Protein AF-A0A9E1X4I8-F1 (afdb_monomer_lite)

pLDDT: mean 84.38, std 11.31, range [37.69, 95.44]

Sequence (196 aa):
MTKEAEKLLEVALLEAQEDAADESPYVTEQFRSPRHTFDKDAFTAAHPRLAARYTIERDTLNRRFSLSGLQSHVLDVLEDNPVLGRHLADVRESVNDGNSASVLHRQFLELLALRGPLDWEKELLEASLQAACQEYEKIAGVCTWTRTSVTTLALDTATLKAERPDLHTRFLQEGLGTRAVSVNRHLGYRLPESSH

Foldseek 3Di:
DLVVLLVLLLVLLVVLCVPDPDRDPFKDKDWFFWDWDFDLPVLCVVCVPVQVVQWDKDKDWQFDKDWQAPPPDPDPCCVVPVPLVVLSVVSVVCSVVSHHSVVSSVSSLVSCVVCVVVVVVVVVVSVVLVVVCPVPQDDPNTMGTDGDIDIDTDRPLVVCCVVPVPSRVVRIDTGDTDIDMDTDNPPPDDDPPPDD

Radius of gyration: 24.23 Å; chains: 1; bounding box: 58×31×70 Å

Secondary structure (DSSP, 8-state):
-HHHHHHHHHHHHHHHHHTSSS--TTEEEEEEP--EEE-HHHHHHH-HHHHHHHEEEEEEE---EEESSGGG----HHHH-HHHHHHHHHHHHHHHTT--HHHHHHHHHHHHHHHHHHHHHHHHHHHHHHHHHTT-SEETTTEEE---EEEEEEE-HHHHHHH-HHHHHHTEEEPPPEEEEEE-S-S-PPPPP---

Structure (mmCIF, N/CA/C/O backbone):
data_AF-A0A9E1X4I8-F1
#
_entry.id   AF-A0A9E1X4I8-F1
#
loop_
_atom_site.group_PDB
_atom_site.id
_atom_site.type_symbol
_atom_site.label_atom_id
_atom_site.label_alt_id
_atom_site.label_comp_id
_atom_site.label_asym_id
_atom_site.label_entity_id
_atom_site.label_seq_id
_atom_site.pdbx_PDB_ins_code
_atom_site.Cartn_x
_atom_site.Cartn_y
_atom_site.Cartn_z
_atom_site.occupancy
_atom_site.B_iso_or_equiv
_atom_site.auth_seq_id
_atom_site.auth_comp_id
_atom_site.auth_asym_id
_atom_site.auth_atom_id
_atom_site.pdbx_PDB_model_num
ATOM 1 N N . MET A 1 1 ? 0.696 -9.422 -11.006 1.00 63.16 1 MET A N 1
ATOM 2 C CA . MET A 1 1 ? 0.808 -8.692 -12.287 1.00 63.16 1 MET A CA 1
ATOM 3 C C . MET A 1 1 ? 1.483 -7.332 -12.101 1.00 63.16 1 MET A C 1
ATOM 5 O O . MET A 1 1 ? 2.700 -7.326 -12.042 1.00 63.16 1 MET A O 1
ATOM 9 N N . THR A 1 2 ? 0.791 -6.198 -11.911 1.00 80.50 2 THR A N 1
ATOM 10 C CA . THR A 1 2 ? 1.472 -4.875 -11.878 1.00 80.50 2 THR A CA 1
ATOM 11 C C . THR A 1 2 ? 2.395 -4.668 -10.672 1.00 80.50 2 THR A C 1
ATOM 13 O O . THR A 1 2 ? 3.544 -4.293 -10.854 1.00 80.50 2 THR A O 1
ATOM 16 N N . LYS A 1 3 ? 1.956 -5.008 -9.450 1.00 85.56 3 LYS A N 1
ATOM 17 C CA . LYS A 1 3 ? 2.811 -4.954 -8.238 1.00 85.56 3 LYS A CA 1
ATOM 18 C C . LYS A 1 3 ? 4.033 -5.874 -8.301 1.00 85.56 3 LYS A C 1
ATOM 20 O O . LYS A 1 3 ? 5.035 -5.638 -7.642 1.00 85.56 3 LYS A O 1
ATOM 25 N N . GLU A 1 4 ? 3.915 -6.960 -9.051 1.00 87.75 4 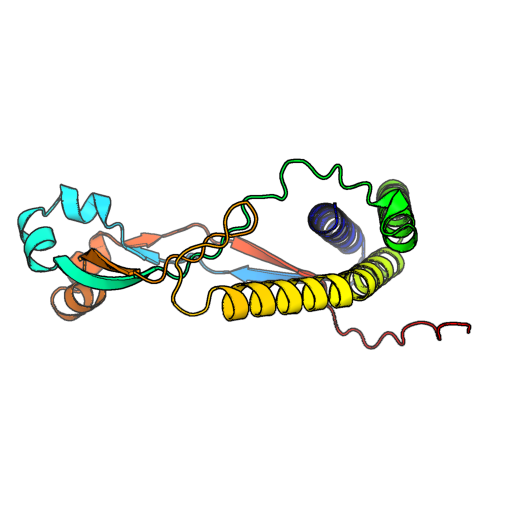GLU A N 1
ATOM 26 C CA . GLU A 1 4 ? 4.999 -7.918 -9.243 1.00 87.75 4 GLU A CA 1
ATOM 27 C C . GLU A 1 4 ? 6.031 -7.358 -10.221 1.00 87.75 4 GLU A C 1
ATOM 29 O O . GLU A 1 4 ? 7.214 -7.378 -9.913 1.00 87.75 4 GLU A O 1
ATOM 34 N N . ALA A 1 5 ? 5.583 -6.764 -11.332 1.00 88.50 5 ALA A N 1
ATOM 35 C CA . ALA A 1 5 ? 6.453 -6.048 -12.261 1.00 88.50 5 ALA A CA 1
ATOM 36 C C . ALA A 1 5 ? 7.144 -4.838 -11.612 1.00 88.50 5 ALA A C 1
ATOM 38 O O . ALA A 1 5 ? 8.331 -4.639 -11.836 1.00 88.50 5 ALA A O 1
ATOM 39 N N . GLU A 1 6 ? 6.455 -4.077 -10.752 1.00 91.06 6 GLU A N 1
ATOM 40 C CA . GLU A 1 6 ? 7.097 -3.012 -9.962 1.00 91.06 6 GLU A CA 1
ATOM 41 C C . GLU A 1 6 ? 8.220 -3.556 -9.084 1.00 91.06 6 GLU A C 1
ATOM 43 O O . GLU A 1 6 ? 9.302 -2.983 -9.055 1.00 91.06 6 GLU A O 1
ATOM 48 N N . LYS A 1 7 ? 7.979 -4.678 -8.396 1.00 91.25 7 LYS A N 1
ATOM 49 C CA . LYS A 1 7 ? 8.992 -5.303 -7.546 1.00 91.25 7 LYS A CA 1
ATOM 50 C C . LYS A 1 7 ? 10.176 -5.825 -8.364 1.00 91.25 7 LYS A C 1
ATOM 52 O O . LYS A 1 7 ? 11.308 -5.695 -7.919 1.00 91.25 7 LYS A O 1
ATOM 57 N N . LEU A 1 8 ? 9.922 -6.403 -9.541 1.00 92.38 8 LEU A N 1
ATOM 58 C CA . LEU A 1 8 ? 10.980 -6.839 -10.458 1.00 92.38 8 LEU A CA 1
ATOM 59 C C . LEU A 1 8 ? 11.836 -5.655 -10.919 1.00 92.38 8 LEU A C 1
ATOM 61 O O . LEU A 1 8 ? 13.057 -5.733 -10.851 1.00 92.38 8 LEU A O 1
ATOM 65 N N . LEU A 1 9 ? 11.204 -4.549 -11.317 1.00 91.69 9 LEU A N 1
ATOM 66 C CA . LEU A 1 9 ? 11.904 -3.328 -11.718 1.00 91.69 9 LEU A CA 1
ATOM 67 C C . LEU A 1 9 ? 12.678 -2.695 -10.559 1.00 91.69 9 LEU A C 1
ATOM 69 O O . LEU A 1 9 ? 13.794 -2.241 -10.769 1.00 91.69 9 LEU A O 1
ATOM 73 N N . GLU A 1 10 ? 12.125 -2.677 -9.343 1.00 91.62 10 GLU A N 1
ATOM 74 C CA . GLU A 1 10 ? 12.816 -2.165 -8.152 1.00 91.62 10 GLU A CA 1
ATOM 75 C C . GLU A 1 10 ? 14.097 -2.957 -7.861 1.00 91.62 10 GLU A C 1
ATOM 77 O O . GLU A 1 10 ? 15.143 -2.356 -7.638 1.00 91.62 10 GLU A O 1
ATOM 82 N N . VAL A 1 11 ? 14.029 -4.292 -7.912 1.00 91.50 11 VAL A N 1
ATOM 83 C CA . VAL A 1 11 ? 15.199 -5.160 -7.707 1.00 91.50 11 VAL A CA 1
ATOM 84 C C . VAL A 1 11 ? 16.231 -4.960 -8.816 1.00 91.50 11 VAL A C 1
ATOM 86 O O . VAL A 1 11 ? 17.390 -4.703 -8.515 1.00 91.50 11 VAL A O 1
ATOM 89 N N . ALA A 1 12 ? 15.812 -4.983 -10.083 1.00 90.88 12 ALA A N 1
ATOM 90 C CA . ALA A 1 12 ? 16.725 -4.801 -11.210 1.00 90.88 12 ALA A CA 1
ATOM 91 C C . ALA A 1 12 ? 17.381 -3.406 -11.221 1.00 90.88 12 ALA A C 1
ATOM 93 O O . ALA A 1 12 ? 18.542 -3.260 -11.589 1.00 90.88 12 ALA A O 1
ATOM 94 N N . LEU A 1 13 ? 16.658 -2.366 -10.788 1.00 90.00 13 LEU A N 1
ATOM 95 C CA . LEU A 1 13 ? 17.204 -1.014 -10.647 1.00 90.00 13 LEU A CA 1
ATOM 96 C C . LEU A 1 13 ? 18.222 -0.898 -9.509 1.00 90.00 13 LEU A C 1
ATOM 98 O O . LEU A 1 13 ? 19.168 -0.125 -9.641 1.00 90.00 13 LEU A O 1
ATOM 102 N N . LEU A 1 14 ? 18.029 -1.634 -8.410 1.00 88.50 14 LEU A N 1
ATOM 103 C CA . LEU A 1 14 ? 19.016 -1.722 -7.332 1.00 88.50 14 LEU A CA 1
ATOM 104 C C . LEU A 1 14 ? 20.286 -2.428 -7.807 1.00 88.50 14 LEU A C 1
ATOM 106 O O . LEU A 1 14 ? 21.374 -1.904 -7.605 1.00 88.50 14 LEU A O 1
ATOM 110 N N . GLU A 1 15 ? 20.149 -3.573 -8.476 1.00 87.62 15 GLU A N 1
ATOM 111 C CA . GLU A 1 15 ? 21.285 -4.329 -9.023 1.00 87.62 15 GLU A CA 1
ATOM 112 C C . GLU A 1 15 ? 22.075 -3.475 -10.027 1.00 87.62 15 GLU A C 1
ATOM 114 O O . GLU A 1 15 ? 23.281 -3.289 -9.884 1.00 87.62 15 GLU A O 1
ATOM 119 N N . ALA A 1 16 ? 21.379 -2.827 -10.967 1.00 84.69 16 ALA A N 1
ATOM 120 C CA . ALA A 1 16 ? 22.006 -1.933 -11.938 1.00 84.69 16 ALA A CA 1
ATOM 121 C C . ALA A 1 16 ? 22.649 -0.680 -11.305 1.00 84.69 16 ALA A C 1
ATOM 123 O O . ALA A 1 16 ? 23.477 -0.030 -11.946 1.00 84.69 16 ALA A O 1
ATOM 124 N N . GLN A 1 17 ? 22.259 -0.308 -10.081 1.00 79.12 17 GLN A N 1
ATOM 125 C CA . GLN A 1 17 ? 22.900 0.759 -9.313 1.00 79.12 17 GLN A CA 1
ATOM 126 C C . GLN A 1 17 ? 24.143 0.266 -8.565 1.00 79.12 17 GLN A C 1
ATOM 128 O O . GLN A 1 17 ? 25.115 1.012 -8.503 1.00 79.12 17 GLN A O 1
ATOM 133 N N . GLU A 1 18 ? 24.137 -0.949 -8.014 1.00 77.44 18 GLU A N 1
ATOM 134 C CA . GLU A 1 18 ? 25.315 -1.532 -7.353 1.00 77.44 18 GLU A CA 1
ATOM 135 C C . GLU A 1 18 ? 26.485 -1.719 -8.339 1.00 77.44 18 GLU A C 1
ATOM 137 O O . GLU A 1 18 ? 27.643 -1.533 -7.961 1.00 77.44 18 GLU A O 1
ATOM 142 N N . ASP A 1 19 ? 26.183 -1.988 -9.612 1.00 69.75 19 ASP A N 1
ATOM 143 C CA . ASP A 1 19 ? 27.174 -2.087 -10.692 1.00 69.75 19 ASP A CA 1
ATOM 144 C C . ASP A 1 19 ? 27.654 -0.720 -11.228 1.00 69.75 19 ASP A C 1
ATOM 146 O O . ASP A 1 19 ? 28.685 -0.633 -11.907 1.00 69.75 19 ASP A O 1
ATOM 150 N N . ALA A 1 20 ? 26.926 0.365 -10.947 1.00 64.75 20 ALA A N 1
ATOM 151 C CA . ALA A 1 20 ? 27.278 1.708 -11.393 1.00 64.75 20 ALA A CA 1
ATOM 152 C C . ALA A 1 20 ? 28.256 2.373 -10.409 1.00 64.75 20 ALA A C 1
ATOM 154 O O . ALA A 1 20 ? 28.026 2.425 -9.207 1.00 64.75 20 ALA A O 1
ATOM 155 N N . ALA A 1 21 ? 29.348 2.945 -10.926 1.00 55.31 21 ALA A N 1
ATOM 156 C CA . ALA A 1 21 ? 30.370 3.602 -10.105 1.00 55.31 21 ALA A CA 1
ATOM 157 C C . ALA A 1 21 ? 29.899 4.902 -9.409 1.00 55.31 21 ALA A C 1
ATOM 159 O O . ALA A 1 21 ? 30.602 5.395 -8.530 1.00 55.31 21 ALA A O 1
ATOM 160 N N . ASP A 1 22 ? 28.731 5.438 -9.786 1.00 57.66 22 ASP A N 1
ATOM 161 C CA . ASP A 1 22 ? 28.169 6.705 -9.304 1.00 57.66 22 ASP A CA 1
ATOM 162 C C . ASP A 1 22 ? 26.762 6.523 -8.706 1.00 57.66 22 ASP A C 1
ATOM 164 O O . ASP A 1 22 ? 26.015 5.617 -9.084 1.00 57.66 22 ASP A O 1
ATOM 168 N N . GLU A 1 23 ? 26.366 7.443 -7.816 1.00 61.62 23 GLU A N 1
ATOM 169 C CA . GLU A 1 23 ? 25.005 7.526 -7.270 1.00 61.62 23 GLU A CA 1
ATOM 170 C C . GLU A 1 23 ? 23.974 7.704 -8.399 1.00 61.62 23 GLU A C 1
ATOM 172 O O . GLU A 1 23 ? 23.829 8.770 -9.002 1.00 61.62 23 GLU A O 1
ATOM 177 N N . SER A 1 24 ? 23.238 6.633 -8.690 1.00 66.94 24 SER A N 1
ATOM 178 C CA . SER A 1 24 ? 22.157 6.635 -9.668 1.00 66.94 24 SER A CA 1
ATOM 179 C C . SER A 1 24 ? 20.976 7.481 -9.170 1.00 66.94 24 SER A C 1
ATOM 181 O O . SER A 1 24 ? 20.483 7.261 -8.062 1.00 66.94 24 SER A O 1
ATOM 183 N N . PRO A 1 25 ? 20.427 8.403 -9.983 1.00 80.62 25 PRO A N 1
ATOM 184 C CA . PRO A 1 25 ? 19.270 9.201 -9.587 1.00 80.62 25 PRO A CA 1
ATOM 185 C C . PRO A 1 25 ? 17.970 8.380 -9.552 1.00 80.62 25 PRO A C 1
ATOM 187 O O . PRO A 1 25 ? 16.925 8.917 -9.192 1.00 80.62 25 PRO A O 1
ATOM 190 N N . TYR A 1 26 ? 17.982 7.104 -9.952 1.00 84.44 26 TYR A N 1
ATOM 191 C CA . TYR A 1 26 ? 16.772 6.297 -10.142 1.00 84.44 26 TYR A CA 1
ATOM 192 C C . TYR A 1 26 ? 16.204 5.720 -8.855 1.00 84.44 26 TYR A C 1
ATOM 194 O O . TYR A 1 26 ? 14.981 5.609 -8.738 1.00 84.44 26 TYR A O 1
ATOM 202 N N . VAL A 1 27 ? 17.056 5.393 -7.887 1.00 85.69 27 VAL A N 1
ATOM 203 C CA . VAL A 1 27 ? 16.645 4.754 -6.639 1.00 85.69 27 VAL A CA 1
ATOM 204 C C . VAL A 1 27 ? 17.209 5.523 -5.457 1.00 85.69 27 VAL A C 1
ATOM 206 O O . VAL A 1 27 ? 18.310 6.061 -5.483 1.00 85.69 27 VAL A O 1
ATOM 209 N N . THR A 1 28 ? 16.415 5.620 -4.402 1.00 84.19 28 THR A N 1
ATOM 210 C CA . THR A 1 28 ? 16.830 6.199 -3.131 1.00 84.19 28 THR A CA 1
ATOM 211 C C . THR A 1 28 ? 16.699 5.148 -2.051 1.00 84.19 28 THR A C 1
ATOM 213 O O . THR A 1 28 ? 15.644 4.529 -1.888 1.00 84.19 28 THR A O 1
ATOM 216 N N . GLU A 1 29 ? 17.776 4.978 -1.297 1.00 83.31 29 GLU A N 1
ATOM 217 C CA . GLU A 1 29 ? 17.824 4.084 -0.157 1.00 83.31 29 GLU A CA 1
ATOM 218 C C . GLU A 1 29 ? 17.772 4.868 1.142 1.00 83.31 29 GLU A C 1
ATOM 220 O O . GLU A 1 29 ? 18.469 5.865 1.331 1.00 83.31 29 GLU A O 1
ATOM 225 N N . GLN A 1 30 ? 16.938 4.406 2.063 1.00 84.50 30 GLN A N 1
ATOM 226 C CA . GLN A 1 30 ? 16.816 4.990 3.386 1.00 84.50 30 GLN A CA 1
ATOM 227 C C . GLN A 1 30 ? 16.884 3.889 4.429 1.00 84.50 30 GLN A C 1
ATOM 229 O O . GLN A 1 30 ? 16.015 3.017 4.501 1.00 84.50 30 GLN A O 1
ATOM 234 N N . PHE A 1 31 ? 17.893 3.954 5.293 1.00 85.88 31 PHE A N 1
ATOM 235 C CA . PHE A 1 31 ? 17.907 3.131 6.490 1.00 85.88 31 PHE A CA 1
ATOM 236 C C . PHE A 1 31 ? 16.957 3.728 7.528 1.00 85.88 31 PHE A C 1
ATOM 238 O O . PHE A 1 31 ? 17.110 4.875 7.953 1.00 85.88 31 PHE A O 1
ATOM 245 N N . ARG A 1 32 ? 15.953 2.952 7.937 1.00 84.56 32 ARG A N 1
ATOM 246 C CA . ARG A 1 32 ? 15.028 3.344 9.000 1.00 84.56 32 ARG A CA 1
ATOM 247 C C . ARG A 1 32 ? 15.489 2.725 10.305 1.00 84.56 32 ARG A C 1
ATOM 249 O O . ARG A 1 32 ? 15.555 1.499 10.411 1.00 84.56 32 ARG A O 1
ATOM 256 N N . SER A 1 33 ? 15.759 3.579 11.290 1.00 84.06 33 SER A N 1
ATOM 257 C CA . SER A 1 33 ? 16.127 3.142 12.632 1.00 84.06 33 SER A CA 1
ATOM 258 C C . SER A 1 33 ? 15.082 2.180 13.215 1.00 84.06 33 SER A C 1
ATOM 260 O O . SER A 1 33 ? 13.884 2.342 12.939 1.00 84.06 33 SER A O 1
ATOM 262 N N . PRO A 1 34 ? 15.525 1.208 14.031 1.00 85.94 34 PRO A N 1
ATOM 263 C CA . PRO A 1 34 ? 14.664 0.358 14.842 1.00 85.94 34 PRO A CA 1
ATOM 264 C C . PRO A 1 34 ? 13.496 1.117 15.471 1.00 85.94 34 PRO A C 1
ATOM 266 O O . PRO A 1 34 ? 13.672 2.167 16.092 1.00 85.94 34 PRO A O 1
ATOM 269 N N . ARG A 1 35 ? 12.278 0.593 15.313 1.00 83.81 35 ARG A N 1
ATOM 270 C CA . ARG A 1 35 ? 11.108 1.128 16.018 1.00 83.81 35 ARG A CA 1
ATOM 271 C C . ARG A 1 35 ? 10.948 0.400 17.339 1.00 83.81 35 ARG A C 1
ATOM 273 O O . ARG A 1 35 ? 10.866 -0.825 17.360 1.00 83.81 35 ARG A O 1
ATOM 280 N N . HIS A 1 36 ? 10.816 1.156 18.422 1.00 87.12 36 HIS A N 1
ATOM 281 C CA . HIS A 1 36 ? 10.405 0.593 19.699 1.00 87.12 36 HIS A CA 1
ATOM 282 C C . HIS A 1 36 ? 8.891 0.405 19.712 1.00 87.12 36 HIS A C 1
ATOM 284 O O . HIS A 1 36 ? 8.137 1.373 19.580 1.00 87.12 36 HIS A O 1
ATOM 290 N N . THR A 1 37 ? 8.452 -0.839 19.872 1.00 88.69 37 THR A N 1
ATOM 291 C CA . THR A 1 37 ? 7.034 -1.188 19.979 1.00 88.69 37 THR A CA 1
ATOM 292 C C . THR A 1 37 ? 6.778 -1.760 21.363 1.00 88.69 37 THR A C 1
ATOM 294 O O . THR A 1 37 ? 7.574 -2.537 21.879 1.00 88.69 37 THR A O 1
ATOM 297 N N . PHE A 1 38 ? 5.686 -1.341 21.995 1.00 91.44 38 PHE A N 1
ATOM 298 C CA . PHE A 1 38 ? 5.303 -1.867 23.299 1.00 91.44 38 PHE A CA 1
ATOM 299 C C . PHE A 1 38 ? 4.706 -3.270 23.149 1.0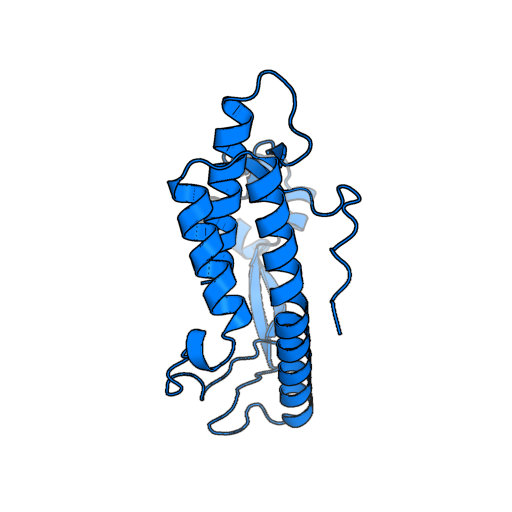0 91.44 38 PHE A C 1
ATOM 301 O O . PHE A 1 38 ? 3.704 -3.433 22.444 1.00 91.44 38 PHE A O 1
ATOM 308 N N . ASP A 1 39 ? 5.293 -4.255 23.827 1.00 91.00 39 ASP A N 1
ATOM 309 C CA . ASP A 1 39 ? 4.783 -5.625 23.856 1.00 91.00 39 ASP A CA 1
ATOM 310 C C . ASP A 1 39 ? 3.602 -5.731 24.829 1.00 91.00 39 ASP A C 1
ATOM 312 O O . ASP A 1 39 ? 3.747 -5.842 26.052 1.00 91.00 39 ASP A O 1
ATOM 316 N N . LYS A 1 40 ? 2.398 -5.676 24.254 1.00 90.62 40 LYS A N 1
ATOM 317 C CA . LYS A 1 40 ? 1.138 -5.757 24.997 1.00 90.62 40 LYS A CA 1
ATOM 318 C C . LYS A 1 40 ? 0.923 -7.135 25.615 1.00 90.62 40 LYS A C 1
ATOM 320 O O . LYS A 1 40 ? 0.362 -7.213 26.710 1.00 90.62 40 LYS A O 1
ATOM 325 N N . ASP A 1 41 ? 1.364 -8.192 24.945 1.00 89.94 41 ASP A N 1
ATOM 326 C CA . ASP A 1 41 ? 1.096 -9.566 25.359 1.00 89.94 41 ASP A CA 1
ATOM 327 C C . ASP A 1 41 ? 1.995 -9.932 26.541 1.00 89.94 41 ASP A C 1
ATOM 329 O O . ASP A 1 41 ? 1.500 -10.392 27.577 1.00 89.94 41 ASP A O 1
ATOM 333 N N . ALA A 1 42 ? 3.288 -9.598 26.461 1.00 89.69 42 ALA A N 1
ATOM 334 C CA . ALA A 1 42 ? 4.216 -9.762 27.578 1.00 89.69 42 ALA A CA 1
ATOM 335 C C . ALA A 1 42 ? 3.807 -8.923 28.799 1.00 89.69 42 ALA A C 1
ATOM 337 O O . ALA A 1 42 ? 3.854 -9.415 29.931 1.00 89.69 42 ALA A O 1
ATOM 338 N N . PHE A 1 43 ? 3.352 -7.680 28.593 1.00 92.19 43 PHE A N 1
ATOM 339 C CA . PHE A 1 43 ? 2.853 -6.848 29.691 1.00 92.19 43 PHE A CA 1
ATOM 340 C C . PHE A 1 43 ? 1.601 -7.440 30.346 1.00 92.19 43 PHE A C 1
ATOM 342 O O . PHE A 1 43 ? 1.498 -7.472 31.575 1.00 92.19 43 PHE A O 1
ATOM 349 N N . THR A 1 44 ? 0.659 -7.936 29.543 1.00 91.06 44 THR A N 1
ATOM 350 C CA . THR A 1 44 ? -0.588 -8.528 30.045 1.00 91.06 44 THR A CA 1
ATOM 351 C C . THR A 1 44 ? -0.319 -9.813 30.822 1.00 91.06 44 THR A C 1
ATOM 353 O O . THR A 1 44 ? -0.917 -10.017 31.879 1.00 91.06 44 THR A O 1
ATOM 356 N N . ALA A 1 45 ? 0.632 -10.631 30.367 1.00 91.62 45 ALA A N 1
ATOM 357 C CA . ALA A 1 45 ? 1.059 -11.837 31.069 1.00 91.62 45 ALA A CA 1
ATOM 358 C C . ALA A 1 45 ? 1.768 -11.527 32.401 1.00 91.62 45 ALA A C 1
ATOM 360 O O . ALA A 1 45 ? 1.481 -12.160 33.418 1.00 91.62 45 ALA A O 1
ATOM 361 N N . ALA A 1 46 ? 2.665 -10.535 32.422 1.00 91.56 46 ALA A N 1
ATOM 362 C CA . ALA A 1 46 ? 3.441 -10.181 33.613 1.00 91.56 46 ALA A CA 1
ATOM 363 C C . ALA A 1 46 ? 2.638 -9.380 34.652 1.00 91.56 46 ALA A C 1
ATOM 365 O O . ALA A 1 46 ? 2.861 -9.508 35.861 1.00 91.56 46 ALA A O 1
ATOM 366 N N . HIS A 1 47 ? 1.692 -8.548 34.206 1.00 91.44 47 HIS A N 1
ATOM 367 C CA . HIS A 1 47 ? 0.902 -7.677 35.074 1.00 91.44 47 HIS A CA 1
ATOM 368 C C . HIS A 1 47 ? -0.605 -7.693 34.753 1.00 91.44 47 HIS A C 1
ATOM 370 O O . HIS A 1 47 ? -1.175 -6.636 34.461 1.00 91.44 47 HIS A O 1
ATOM 376 N N . PRO A 1 48 ? -1.310 -8.832 34.926 1.00 91.50 48 PRO A N 1
ATOM 377 C CA . PRO A 1 48 ? -2.722 -8.957 34.542 1.00 91.50 48 PRO A CA 1
ATOM 378 C C . PRO A 1 48 ? -3.639 -7.917 35.204 1.00 91.50 48 PRO A C 1
ATOM 380 O O . PRO A 1 48 ? -4.536 -7.362 34.576 1.00 91.50 48 PRO A O 1
ATOM 383 N N . ARG A 1 49 ? -3.384 -7.593 36.480 1.00 91.19 49 ARG A N 1
ATOM 384 C CA . ARG A 1 49 ? -4.173 -6.600 37.233 1.00 91.19 49 ARG A CA 1
ATOM 385 C C . ARG A 1 49 ? -3.975 -5.169 36.731 1.00 91.19 49 ARG A C 1
ATOM 387 O O . ARG A 1 49 ? -4.918 -4.386 36.748 1.00 91.19 49 ARG A O 1
ATOM 394 N N . LEU A 1 50 ? -2.757 -4.814 36.316 1.00 88.62 50 LEU A N 1
ATOM 395 C CA . LEU A 1 50 ? -2.491 -3.487 35.755 1.00 88.62 50 LEU A CA 1
ATOM 396 C C . LEU A 1 50 ? -3.024 -3.401 34.330 1.00 88.62 50 LEU A C 1
ATOM 398 O O . LEU A 1 50 ? -3.649 -2.402 33.994 1.00 88.62 50 LEU A O 1
ATOM 402 N N . ALA A 1 51 ? -2.857 -4.457 33.534 1.00 88.12 51 ALA A N 1
ATOM 403 C CA . ALA A 1 51 ? -3.450 -4.543 32.207 1.00 88.12 51 ALA A CA 1
ATOM 404 C C . ALA A 1 51 ? -4.968 -4.325 32.258 1.00 88.12 51 ALA A C 1
ATOM 406 O O . ALA A 1 51 ? -5.468 -3.472 31.533 1.00 88.12 51 ALA A O 1
ATOM 407 N N . ALA A 1 52 ? -5.681 -4.973 33.186 1.00 90.19 52 ALA A N 1
ATOM 408 C CA . ALA A 1 52 ? -7.116 -4.749 33.377 1.00 90.19 52 ALA A CA 1
ATOM 409 C C . ALA A 1 52 ? -7.461 -3.286 33.722 1.00 90.19 52 ALA A C 1
ATOM 411 O O . ALA A 1 52 ? -8.425 -2.749 33.191 1.00 90.19 52 ALA A O 1
ATOM 412 N N . ARG A 1 53 ? -6.658 -2.614 34.562 1.00 91.06 53 ARG A N 1
ATOM 413 C CA . ARG A 1 53 ? -6.875 -1.203 34.938 1.00 91.06 53 ARG A CA 1
ATOM 414 C C . ARG A 1 53 ? -6.690 -0.233 33.767 1.00 91.06 53 ARG A C 1
ATOM 416 O O . ARG A 1 53 ? -7.393 0.767 33.705 1.00 91.06 53 ARG A O 1
ATOM 423 N N . TYR A 1 54 ? -5.726 -0.499 32.891 1.00 89.12 54 TYR A N 1
ATOM 424 C CA . TYR A 1 54 ? -5.428 0.348 31.730 1.00 89.12 54 TYR A CA 1
ATOM 425 C C . TYR A 1 54 ? -6.126 -0.130 30.449 1.00 89.12 54 TYR A C 1
ATOM 427 O O . TYR A 1 54 ? -5.873 0.410 29.374 1.00 89.12 54 TYR A O 1
ATOM 435 N N . THR A 1 55 ? -6.978 -1.152 30.532 1.00 91.44 55 THR A N 1
ATOM 436 C CA . THR A 1 55 ? -7.810 -1.573 29.406 1.00 91.44 55 THR A CA 1
ATOM 437 C C . THR A 1 55 ? -9.009 -0.647 29.327 1.00 91.44 55 THR A C 1
ATOM 439 O O . THR A 1 55 ? -9.786 -0.549 30.273 1.00 91.44 55 THR A O 1
ATOM 442 N N . ILE A 1 56 ? -9.142 0.032 28.194 1.00 91.50 56 ILE A N 1
ATOM 443 C CA . ILE A 1 56 ? -10.256 0.930 27.911 1.00 91.50 56 ILE A CA 1
ATOM 444 C C . ILE A 1 56 ? -11.093 0.364 26.772 1.00 91.50 56 ILE A C 1
ATOM 446 O O . ILE A 1 56 ? -10.589 -0.335 25.887 1.00 91.50 56 ILE A O 1
ATOM 450 N N . GLU A 1 57 ? -12.372 0.701 26.778 1.00 91.06 57 GLU A N 1
ATOM 451 C CA . GLU A 1 57 ? -13.231 0.502 25.622 1.00 91.06 57 GLU A CA 1
ATOM 452 C C . GLU A 1 57 ? -12.872 1.538 24.556 1.00 91.06 57 GLU A C 1
ATOM 454 O O . GLU A 1 57 ? -12.768 2.738 24.819 1.00 91.06 57 GLU A O 1
ATOM 459 N N . ARG A 1 58 ? -12.625 1.058 23.340 1.00 87.81 58 ARG A N 1
ATOM 460 C CA . ARG A 1 58 ? -12.444 1.882 22.151 1.00 87.81 58 ARG A CA 1
ATOM 461 C C . ARG A 1 58 ? -13.521 1.546 21.145 1.00 87.81 58 ARG A C 1
ATOM 463 O O . ARG A 1 58 ? -13.545 0.442 20.597 1.00 87.81 58 ARG A O 1
ATOM 470 N N . ASP A 1 59 ? -14.338 2.544 20.855 1.00 87.44 59 ASP A N 1
ATOM 471 C CA . ASP A 1 59 ? -15.273 2.491 19.748 1.00 87.44 59 ASP A CA 1
ATOM 472 C C . ASP A 1 59 ? -14.525 2.741 18.446 1.00 87.44 59 ASP A C 1
ATOM 474 O O . ASP A 1 59 ? -13.879 3.772 18.238 1.00 87.44 59 ASP A O 1
ATOM 478 N N . THR A 1 60 ? -14.605 1.764 17.555 1.00 82.88 60 THR A N 1
ATOM 479 C CA . THR A 1 60 ? -14.085 1.869 16.198 1.00 82.88 60 THR A CA 1
ATOM 480 C C . THR A 1 60 ? -15.236 1.689 15.233 1.00 82.88 60 THR A C 1
ATOM 482 O O . THR A 1 60 ? -16.092 0.831 15.421 1.00 82.88 60 THR A O 1
ATOM 485 N N . LEU A 1 61 ? -15.291 2.507 14.190 1.00 82.00 61 LEU A N 1
ATOM 486 C CA . LEU A 1 61 ? -16.279 2.307 13.142 1.00 82.00 61 LEU A CA 1
ATOM 487 C C . LEU A 1 61 ? -15.718 1.284 12.159 1.00 82.00 61 LEU A C 1
ATOM 489 O O . LEU A 1 61 ? -14.728 1.560 11.475 1.00 82.00 61 LEU A O 1
ATOM 493 N N . ASN A 1 62 ? -16.348 0.114 12.074 1.00 79.12 62 ASN A N 1
ATOM 494 C CA . ASN A 1 62 ? -16.064 -0.803 10.985 1.00 79.12 62 ASN A CA 1
ATOM 495 C C . ASN A 1 62 ? -16.541 -0.137 9.688 1.00 79.12 62 ASN A C 1
ATOM 497 O O . ASN A 1 62 ? -17.689 0.284 9.591 1.00 79.12 62 ASN A O 1
ATOM 501 N N . ARG A 1 63 ? -15.635 0.036 8.723 1.00 81.31 63 ARG A N 1
ATOM 502 C CA . ARG A 1 63 ? -15.916 0.653 7.412 1.00 81.31 63 ARG A CA 1
ATOM 503 C C . ARG A 1 63 ? -15.481 -0.244 6.261 1.00 81.31 63 ARG A C 1
ATOM 505 O O . ARG A 1 63 ? -15.225 0.243 5.162 1.00 81.31 63 ARG A O 1
ATOM 512 N N . ARG A 1 64 ? -15.324 -1.545 6.515 1.00 84.38 64 ARG A N 1
ATOM 513 C CA . ARG A 1 64 ? -14.772 -2.465 5.524 1.00 84.38 64 ARG A CA 1
ATOM 514 C C . ARG A 1 64 ? -15.745 -2.623 4.357 1.00 84.38 64 ARG A C 1
ATOM 516 O O . ARG A 1 64 ? -16.812 -3.212 4.504 1.00 84.38 64 ARG A O 1
ATOM 523 N N . PHE A 1 65 ? -15.343 -2.114 3.200 1.00 88.25 65 PHE A N 1
ATOM 524 C CA . PHE A 1 65 ? -15.969 -2.417 1.923 1.00 88.25 65 PHE A CA 1
ATOM 525 C C . PHE A 1 65 ? -15.354 -3.699 1.351 1.00 88.25 65 PHE A C 1
ATOM 527 O O . PHE A 1 65 ? -14.148 -3.934 1.462 1.00 88.25 65 PHE A O 1
ATOM 534 N N . SER A 1 66 ? -16.183 -4.566 0.782 1.00 88.75 66 SER A N 1
ATOM 535 C CA . SER A 1 66 ? -15.727 -5.790 0.125 1.00 88.75 66 SER A CA 1
ATOM 536 C C . SER A 1 66 ? -16.609 -6.121 -1.068 1.00 88.75 66 SER A C 1
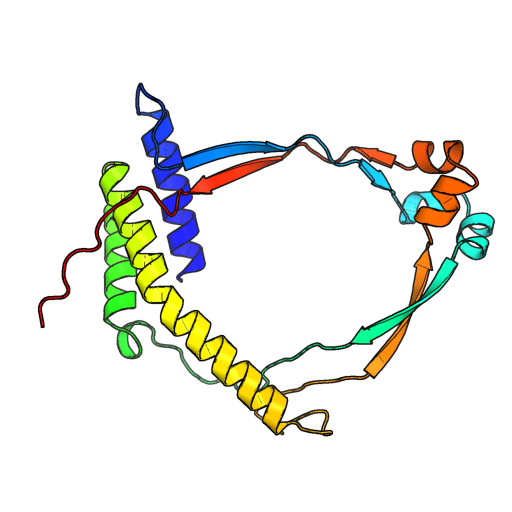ATOM 538 O O . SER A 1 66 ? -17.823 -5.947 -1.016 1.00 88.75 66 SER A O 1
ATOM 540 N N . LEU A 1 67 ? -15.993 -6.610 -2.140 1.00 87.19 67 LEU A N 1
ATOM 541 C CA . LEU A 1 67 ? -16.685 -7.047 -3.347 1.00 87.19 67 LEU A CA 1
ATOM 542 C C . LEU A 1 67 ? -16.945 -8.553 -3.255 1.00 87.19 67 LEU A C 1
ATOM 544 O O . LEU A 1 67 ? -16.049 -9.321 -2.911 1.00 87.19 67 LEU A O 1
ATOM 548 N N . SER A 1 68 ? -18.177 -8.970 -3.532 1.00 77.62 68 SER A N 1
ATOM 549 C CA . SER A 1 68 ? -18.644 -10.349 -3.330 1.00 77.62 68 SER A CA 1
ATOM 550 C C . SER A 1 68 ? -18.755 -11.147 -4.638 1.00 77.62 68 SER A C 1
ATOM 552 O O . SER A 1 68 ? -18.797 -12.371 -4.583 1.00 77.62 68 SER A O 1
ATOM 554 N N . GLY A 1 69 ? -18.777 -10.478 -5.800 1.00 63.84 69 GLY A N 1
ATOM 555 C CA . GLY A 1 69 ? -19.048 -11.095 -7.111 1.00 63.84 69 GLY A CA 1
ATOM 556 C C . GLY A 1 69 ? -17.849 -11.286 -8.049 1.00 63.84 69 GLY A C 1
ATOM 557 O O . GLY A 1 69 ? -18.007 -11.824 -9.136 1.00 63.84 69 GLY A O 1
ATOM 558 N N . LEU A 1 70 ? -16.640 -10.867 -7.666 1.00 61.59 70 LEU A N 1
ATOM 559 C CA . LEU A 1 70 ? -15.480 -10.857 -8.575 1.00 61.59 70 LEU A CA 1
ATOM 560 C C . LEU A 1 70 ? -14.789 -12.215 -8.774 1.00 61.59 70 LEU A C 1
ATOM 562 O O . LEU A 1 70 ? -13.862 -12.305 -9.570 1.00 61.59 70 LEU A O 1
ATOM 566 N N . GLN A 1 71 ? -15.207 -13.273 -8.075 1.00 57.88 71 GLN A N 1
ATOM 567 C CA . GLN A 1 71 ? -14.493 -14.556 -8.118 1.00 57.88 71 GLN A CA 1
ATOM 568 C C . GLN A 1 71 ? -14.712 -15.367 -9.406 1.00 57.88 71 GLN A C 1
ATOM 570 O O . GLN A 1 71 ? -13.969 -16.316 -9.637 1.00 57.88 71 GLN A O 1
ATOM 575 N N . SER A 1 72 ? -15.692 -15.013 -10.245 1.00 54.66 72 SER A N 1
ATOM 576 C CA . SER A 1 72 ? -16.018 -15.758 -11.473 1.00 54.66 72 SER A CA 1
ATOM 577 C C . SER A 1 72 ? -15.561 -15.095 -12.773 1.00 54.66 72 SER A C 1
ATOM 579 O O . SER A 1 72 ? -15.688 -15.714 -13.827 1.00 54.66 72 SER A O 1
ATOM 581 N N . HIS A 1 73 ? -15.048 -13.862 -12.736 1.00 58.69 73 HIS A N 1
ATOM 582 C CA . HIS A 1 73 ? -14.466 -13.246 -13.927 1.00 58.69 73 HIS A CA 1
ATOM 583 C C . HIS A 1 73 ? -13.027 -13.736 -14.090 1.00 58.69 73 HIS A C 1
ATOM 585 O O . HIS A 1 73 ? -12.151 -13.403 -13.292 1.00 58.69 73 HIS A O 1
ATOM 591 N N . VAL A 1 74 ? -12.791 -14.548 -15.123 1.00 59.91 74 VAL A N 1
ATOM 592 C CA . VAL A 1 74 ? -11.434 -14.811 -15.607 1.00 59.91 74 VAL A CA 1
ATOM 593 C C . VAL A 1 74 ? -10.922 -13.485 -16.155 1.00 59.91 74 VAL A C 1
ATOM 595 O O . VAL A 1 74 ? -11.400 -13.016 -17.179 1.00 59.91 74 VAL A O 1
ATOM 598 N N . LEU A 1 75 ? -10.022 -12.848 -15.412 1.00 65.81 75 LEU A N 1
ATOM 599 C CA . LEU A 1 75 ? -9.344 -11.634 -15.846 1.00 65.81 75 LEU A CA 1
ATOM 600 C C . LEU A 1 75 ? -8.273 -12.043 -16.855 1.00 65.81 75 LEU A C 1
ATOM 602 O O . LEU A 1 75 ? -7.229 -12.568 -16.450 1.00 65.81 75 LEU A O 1
ATOM 606 N N . ASP A 1 76 ? -8.522 -11.813 -18.140 1.00 74.69 76 ASP A N 1
ATOM 607 C CA . ASP A 1 76 ? -7.475 -11.901 -19.149 1.00 74.69 76 ASP A CA 1
ATOM 608 C C . ASP A 1 76 ? -6.932 -10.498 -19.410 1.00 74.69 76 ASP A C 1
ATOM 610 O O . ASP A 1 76 ? -7.438 -9.739 -20.227 1.00 74.69 76 ASP A O 1
ATOM 614 N N . VAL A 1 77 ? -5.856 -10.151 -18.701 1.00 72.00 77 VAL A N 1
ATOM 615 C CA . VAL A 1 77 ? -5.187 -8.851 -18.850 1.00 72.00 77 VAL A CA 1
ATOM 616 C C . VAL A 1 77 ? -4.742 -8.607 -20.297 1.00 72.00 77 VAL A C 1
ATOM 618 O O . VAL A 1 77 ? -4.674 -7.451 -20.706 1.00 72.00 77 VAL A O 1
ATOM 621 N N . LEU A 1 78 ? -4.433 -9.655 -21.070 1.00 75.31 78 LEU A N 1
ATOM 622 C CA . LEU A 1 78 ? -4.015 -9.512 -22.468 1.00 75.31 78 LEU A CA 1
ATOM 623 C C . LEU A 1 78 ? -5.192 -9.143 -23.376 1.00 75.31 78 LEU A C 1
ATOM 625 O O . LEU A 1 78 ? -4.990 -8.406 -24.341 1.00 75.31 78 LEU A O 1
ATOM 629 N N . GLU A 1 79 ? -6.392 -9.628 -23.061 1.00 80.12 79 GLU A N 1
ATOM 630 C CA . GLU A 1 79 ? -7.627 -9.286 -23.771 1.00 80.12 79 GLU A CA 1
ATOM 631 C C . GLU A 1 79 ? -8.174 -7.925 -23.310 1.00 80.12 79 GLU A C 1
ATOM 633 O O . GLU A 1 79 ? -8.441 -7.051 -24.135 1.00 80.12 79 GLU A O 1
ATOM 638 N N . ASP A 1 80 ? -8.252 -7.710 -21.995 1.00 81.06 80 ASP A N 1
ATOM 639 C CA . ASP A 1 80 ? -8.854 -6.525 -21.375 1.00 81.06 80 ASP A CA 1
ATOM 640 C C . ASP A 1 80 ? -7.975 -5.271 -21.512 1.00 81.06 80 ASP A C 1
ATOM 642 O O . ASP A 1 80 ? -8.472 -4.149 -21.632 1.00 81.06 80 ASP A O 1
ATOM 646 N N . ASN A 1 81 ? -6.648 -5.435 -21.471 1.00 85.88 81 ASN A N 1
ATOM 647 C CA . ASN A 1 81 ? -5.695 -4.338 -21.608 1.00 85.88 81 ASN A CA 1
ATOM 648 C C . ASN A 1 81 ? -4.412 -4.793 -22.333 1.00 85.88 81 ASN A C 1
ATOM 650 O O . ASN A 1 81 ? -3.358 -4.974 -21.709 1.00 85.88 81 ASN A O 1
ATOM 654 N N . PRO A 1 82 ? -4.459 -4.932 -23.672 1.00 88.44 82 PRO A N 1
ATOM 655 C CA . PRO A 1 82 ? -3.333 -5.441 -24.453 1.00 88.44 82 PRO A CA 1
ATOM 656 C C . PRO A 1 82 ? -2.085 -4.559 -24.349 1.00 88.44 82 PRO A C 1
ATOM 658 O O . PRO A 1 82 ? -0.969 -5.062 -24.470 1.00 88.44 82 PRO A O 1
ATOM 661 N N . VAL A 1 83 ? -2.247 -3.253 -24.109 1.00 89.88 83 VAL A N 1
ATOM 662 C CA . VAL A 1 83 ? -1.125 -2.320 -23.921 1.00 89.88 83 VAL A CA 1
ATOM 663 C C . VAL A 1 83 ? -0.384 -2.636 -22.624 1.00 89.88 83 VAL A C 1
ATOM 665 O O . VAL A 1 83 ? 0.832 -2.814 -22.646 1.00 89.88 83 VAL A O 1
ATOM 668 N N . LEU A 1 84 ? -1.108 -2.781 -21.510 1.00 89.56 84 LEU A N 1
ATOM 669 C CA . LEU A 1 84 ? -0.523 -3.191 -20.235 1.00 89.56 84 LEU A CA 1
ATOM 670 C C . LEU A 1 84 ? 0.091 -4.589 -20.331 1.00 89.56 84 LEU A C 1
ATOM 672 O O . LEU A 1 84 ? 1.183 -4.816 -19.818 1.00 89.56 84 LEU A O 1
ATOM 676 N N . GLY A 1 85 ? -0.588 -5.517 -21.003 1.00 89.62 85 GLY A N 1
ATOM 677 C CA . 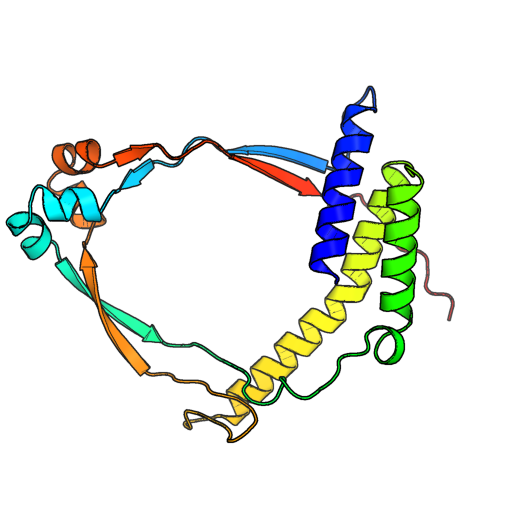GLY A 1 85 ? -0.094 -6.870 -21.227 1.00 89.62 85 GLY A CA 1
ATOM 678 C C . GLY A 1 85 ? 1.257 -6.911 -21.948 1.00 89.62 85 GLY A C 1
ATOM 679 O O . GLY A 1 85 ? 2.175 -7.581 -21.474 1.00 89.62 85 GLY A O 1
ATOM 680 N N . ARG A 1 86 ? 1.398 -6.152 -23.044 1.00 91.56 86 ARG A N 1
ATOM 681 C CA . ARG A 1 86 ? 2.670 -5.999 -23.774 1.00 91.56 86 ARG A CA 1
ATOM 682 C C . ARG A 1 86 ? 3.742 -5.353 -22.905 1.00 91.56 86 ARG A C 1
ATOM 684 O O . ARG A 1 86 ? 4.810 -5.928 -22.757 1.00 91.56 86 ARG A O 1
ATOM 691 N N . HIS A 1 87 ? 3.417 -4.251 -22.229 1.00 92.38 87 HIS A N 1
ATOM 692 C CA . HIS A 1 87 ? 4.363 -3.565 -21.342 1.00 92.38 87 HIS A CA 1
ATOM 693 C C . HIS A 1 87 ? 4.913 -4.483 -20.242 1.00 92.38 87 HIS A C 1
ATOM 695 O O . HIS A 1 87 ? 6.101 -4.471 -19.934 1.00 92.38 87 HIS A O 1
ATOM 701 N N . LEU A 1 88 ? 4.061 -5.328 -19.653 1.00 92.25 88 LEU A N 1
ATOM 702 C CA . LEU A 1 88 ? 4.487 -6.309 -18.651 1.00 92.25 88 LEU A CA 1
ATOM 703 C C . LEU A 1 88 ? 5.416 -7.387 -19.233 1.00 92.25 88 LEU A C 1
ATOM 705 O O . LEU A 1 88 ? 6.260 -7.904 -18.498 1.00 92.25 88 LEU A O 1
ATO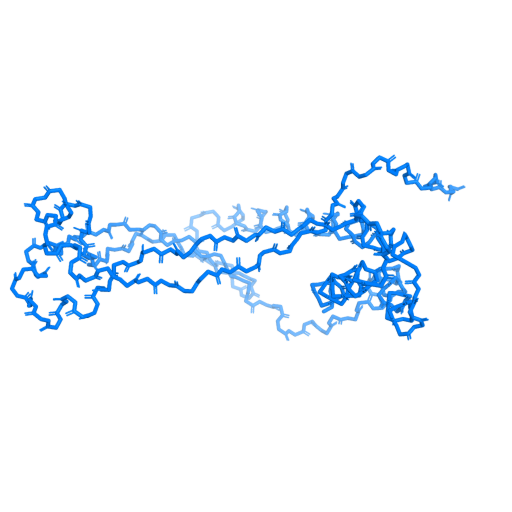M 709 N N . ALA A 1 89 ? 5.259 -7.747 -20.509 1.00 91.69 89 ALA A N 1
ATOM 710 C CA . ALA A 1 89 ? 6.176 -8.650 -21.200 1.00 91.69 89 ALA A CA 1
ATOM 711 C C . ALA A 1 89 ? 7.523 -7.961 -21.475 1.00 91.69 89 ALA A C 1
ATOM 713 O O . ALA A 1 89 ? 8.557 -8.519 -21.112 1.00 91.69 89 ALA A O 1
ATOM 714 N N . ASP A 1 90 ? 7.499 -6.726 -21.980 1.00 92.94 90 ASP A N 1
ATOM 715 C CA . ASP A 1 90 ? 8.696 -5.926 -22.278 1.00 92.94 90 ASP A CA 1
ATOM 716 C C . ASP A 1 90 ? 9.539 -5.669 -21.016 1.00 92.94 90 ASP A C 1
ATOM 718 O O . ASP A 1 90 ? 10.770 -5.741 -21.049 1.00 92.94 90 ASP A O 1
ATOM 722 N N . VAL A 1 91 ? 8.883 -5.427 -19.872 1.00 93.38 91 VAL A N 1
ATOM 723 C CA . VAL A 1 91 ? 9.542 -5.316 -18.559 1.00 93.38 91 VAL A CA 1
ATOM 724 C C . VAL A 1 91 ? 10.272 -6.609 -18.197 1.00 93.38 91 VAL A C 1
ATOM 726 O O . VAL A 1 91 ? 11.409 -6.563 -17.734 1.00 93.38 91 VAL A O 1
ATOM 729 N N . ARG A 1 92 ? 9.636 -7.771 -18.391 1.00 93.44 92 ARG A N 1
ATOM 730 C CA . ARG A 1 92 ? 10.254 -9.068 -18.069 1.00 93.44 92 ARG A CA 1
ATOM 731 C C . ARG A 1 92 ? 11.465 -9.339 -18.952 1.00 93.44 92 ARG A C 1
ATOM 733 O O . ARG A 1 92 ? 12.483 -9.786 -18.437 1.00 93.44 92 ARG A O 1
ATOM 740 N N . GLU A 1 93 ? 11.355 -9.063 -20.246 1.00 94.19 93 GLU A N 1
ATOM 741 C CA . GLU A 1 93 ? 12.468 -9.181 -21.193 1.00 94.19 93 GLU A CA 1
ATOM 742 C C . GLU A 1 93 ? 13.617 -8.246 -20.803 1.00 94.19 93 GLU A C 1
ATOM 744 O O . GLU A 1 93 ? 14.739 -8.695 -20.610 1.00 94.19 93 GLU A O 1
ATOM 749 N N . SER A 1 94 ? 13.317 -6.975 -20.532 1.00 92.25 94 SER A N 1
ATOM 750 C CA . SER A 1 94 ? 14.333 -5.977 -20.177 1.00 92.25 94 SER A CA 1
ATOM 751 C C . SER A 1 94 ? 15.076 -6.278 -18.878 1.00 92.25 94 SER A C 1
ATOM 753 O O . SER A 1 94 ? 16.272 -6.006 -18.783 1.00 92.25 94 SER A O 1
ATOM 755 N N . VAL A 1 95 ? 14.383 -6.831 -17.880 1.00 92.31 95 VAL A N 1
ATOM 756 C CA . VAL A 1 95 ? 15.017 -7.293 -16.638 1.00 92.31 95 VAL A CA 1
ATOM 757 C C . VAL A 1 95 ? 15.910 -8.507 -16.907 1.00 92.31 95 VAL A C 1
ATOM 759 O O . VAL A 1 95 ? 17.036 -8.542 -16.423 1.00 92.31 95 VAL A O 1
ATOM 762 N N . ASN A 1 96 ? 15.446 -9.475 -17.703 1.00 92.50 96 ASN A N 1
ATOM 763 C CA . ASN A 1 96 ? 16.226 -10.674 -18.028 1.00 92.50 96 ASN A CA 1
ATOM 764 C C . ASN A 1 96 ? 17.479 -10.364 -18.862 1.00 92.50 96 ASN A C 1
ATOM 766 O O . ASN A 1 96 ? 18.512 -11.000 -18.662 1.00 92.50 96 ASN A O 1
ATOM 770 N N . ASP A 1 97 ? 17.392 -9.387 -19.764 1.00 92.06 97 ASP A N 1
ATOM 771 C CA . ASP A 1 97 ? 18.497 -8.965 -20.629 1.00 92.06 97 ASP A CA 1
ATOM 772 C C . ASP A 1 97 ? 19.524 -8.078 -19.903 1.00 92.06 97 ASP A C 1
ATOM 774 O O . ASP A 1 97 ? 20.570 -7.753 -20.468 1.00 92.06 97 ASP A O 1
ATOM 778 N N . GLY A 1 98 ? 19.250 -7.677 -18.655 1.00 87.69 98 GLY A N 1
ATOM 779 C CA . GLY A 1 98 ? 20.132 -6.799 -17.887 1.00 87.69 98 GLY A CA 1
ATOM 780 C C . GLY A 1 98 ? 20.207 -5.387 -18.470 1.00 87.69 98 GLY A C 1
ATOM 781 O O . GLY A 1 98 ? 21.284 -4.790 -18.542 1.00 87.69 98 GLY A O 1
ATOM 782 N N . ASN A 1 99 ? 19.073 -4.848 -18.932 1.00 89.19 99 ASN A N 1
ATOM 783 C CA . ASN A 1 99 ? 19.034 -3.512 -19.519 1.00 89.19 99 ASN A CA 1
ATOM 784 C C . ASN A 1 99 ? 19.510 -2.430 -18.537 1.00 89.19 99 ASN A C 1
ATOM 786 O O . ASN A 1 99 ? 19.341 -2.523 -17.324 1.00 89.19 99 ASN A O 1
ATOM 790 N N . SER A 1 100 ? 20.073 -1.347 -19.083 1.00 88.50 100 SER A N 1
ATOM 791 C CA . SER A 1 100 ? 20.593 -0.240 -18.271 1.00 88.50 100 SER A CA 1
ATOM 792 C C . SER A 1 100 ? 19.538 0.355 -17.326 1.00 88.50 100 SER A C 1
ATOM 794 O O . SER A 1 100 ? 18.354 0.441 -17.670 1.00 88.50 100 SER A O 1
ATOM 796 N N . ALA A 1 101 ? 19.985 0.899 -16.189 1.00 88.06 101 ALA A N 1
ATOM 797 C CA . ALA A 1 101 ? 19.105 1.502 -15.187 1.00 88.06 101 ALA A CA 1
ATOM 798 C C . ALA A 1 101 ? 18.178 2.598 -15.757 1.00 88.06 101 ALA A C 1
ATOM 800 O O . ALA A 1 101 ? 17.039 2.738 -15.324 1.00 88.06 101 ALA A O 1
ATOM 801 N N . SER A 1 102 ? 18.619 3.339 -16.781 1.00 87.44 102 SER A N 1
ATOM 802 C CA . SER A 1 102 ? 17.784 4.361 -17.435 1.00 87.44 102 SER A CA 1
ATOM 803 C C . SER A 1 102 ? 16.597 3.781 -18.217 1.00 87.44 102 SER A C 1
ATOM 805 O O . SER A 1 102 ? 15.523 4.383 -18.246 1.00 87.44 102 SER A O 1
ATOM 807 N N . VAL A 1 103 ? 16.774 2.607 -18.832 1.00 89.62 103 VAL A N 1
ATOM 808 C CA . VAL A 1 103 ? 15.715 1.891 -19.560 1.00 89.62 103 VAL A CA 1
ATOM 809 C C . VAL A 1 103 ? 14.721 1.301 -18.566 1.00 89.62 103 VAL A C 1
ATOM 811 O O . VAL A 1 103 ? 13.522 1.542 -18.691 1.00 89.62 103 VAL A O 1
ATOM 814 N N . LEU A 1 104 ? 15.223 0.624 -17.529 1.00 91.69 104 LEU A N 1
ATOM 815 C CA . LEU A 1 104 ? 14.394 0.052 -16.465 1.00 91.69 104 LEU A CA 1
ATOM 816 C C . LEU A 1 104 ? 13.578 1.135 -15.740 1.00 91.69 104 LEU A C 1
ATOM 818 O O . LEU A 1 104 ? 12.390 0.959 -15.464 1.00 91.69 104 LEU A O 1
ATOM 822 N N . HIS A 1 105 ? 14.181 2.299 -15.485 1.00 91.19 105 HIS A N 1
ATOM 823 C CA . HIS A 1 105 ? 13.495 3.424 -14.850 1.00 91.19 105 HIS A CA 1
ATOM 824 C C . HIS A 1 105 ? 12.378 3.993 -15.730 1.00 91.19 105 HIS A C 1
ATOM 826 O O . HIS A 1 105 ? 11.274 4.247 -15.245 1.00 91.19 105 HIS A O 1
ATOM 832 N N . ARG A 1 106 ? 12.620 4.135 -17.038 1.00 90.31 106 ARG A N 1
ATOM 833 C CA . ARG A 1 106 ? 11.582 4.560 -17.985 1.00 90.31 106 ARG A CA 1
ATOM 834 C C . ARG A 1 106 ? 10.399 3.595 -17.984 1.00 90.31 106 ARG A C 1
ATOM 836 O O . ARG A 1 106 ? 9.261 4.042 -17.861 1.00 90.31 106 ARG A O 1
ATOM 843 N N . GLN A 1 107 ? 10.666 2.293 -18.037 1.00 92.75 107 GLN A N 1
ATOM 844 C CA . GLN A 1 107 ? 9.620 1.270 -18.001 1.00 92.75 107 GLN A CA 1
ATOM 845 C C . GLN A 1 107 ? 8.837 1.273 -16.685 1.00 92.75 107 GLN A C 1
ATOM 847 O O . GLN A 1 107 ? 7.629 1.022 -16.677 1.00 92.75 107 GLN A O 1
ATOM 852 N N . PHE A 1 108 ? 9.495 1.603 -15.570 1.00 92.50 108 PHE A N 1
ATOM 853 C CA . PHE A 1 108 ? 8.821 1.836 -14.296 1.00 92.50 108 PHE A CA 1
ATOM 854 C C . PHE A 1 108 ? 7.851 3.024 -14.371 1.00 92.50 108 PHE A C 1
ATOM 856 O O . PHE A 1 108 ? 6.701 2.902 -13.945 1.00 92.50 108 PHE A O 1
ATOM 863 N N . LEU A 1 109 ? 8.263 4.156 -14.952 1.00 91.94 109 LEU A N 1
ATOM 864 C CA . LEU A 1 109 ? 7.375 5.311 -15.132 1.00 91.94 109 LEU A CA 1
ATOM 865 C C . LEU A 1 109 ? 6.206 5.014 -16.080 1.00 91.94 109 LEU A C 1
ATOM 867 O O . LEU A 1 109 ? 5.077 5.416 -15.800 1.00 91.94 109 LEU A O 1
ATOM 871 N N . GLU A 1 110 ? 6.454 4.292 -17.169 1.00 92.06 110 GLU A N 1
ATOM 872 C CA . GLU A 1 110 ? 5.418 3.855 -18.113 1.00 92.06 110 GLU A CA 1
ATOM 873 C C . GLU A 1 110 ? 4.408 2.917 -17.438 1.00 92.06 110 GLU A C 1
ATOM 875 O O . GLU A 1 110 ? 3.200 3.097 -17.591 1.00 92.06 110 GLU A O 1
ATOM 880 N N . LEU A 1 111 ? 4.874 1.988 -16.594 1.00 92.56 111 LEU A N 1
ATOM 881 C CA . LEU A 1 111 ? 3.998 1.118 -15.806 1.00 92.56 111 LEU A CA 1
ATOM 882 C C . LEU A 1 111 ? 3.105 1.930 -14.855 1.00 92.56 111 LEU A C 1
ATOM 884 O O . LEU A 1 111 ? 1.911 1.644 -14.734 1.00 92.56 111 LEU A O 1
ATOM 888 N N . LEU A 1 112 ? 3.657 2.959 -14.201 1.00 91.25 112 LEU A N 1
ATOM 889 C CA . LEU A 1 112 ? 2.874 3.871 -13.362 1.00 91.25 112 LEU A CA 1
ATOM 890 C C . LEU A 1 112 ? 1.838 4.653 -14.179 1.00 91.25 112 LEU A C 1
ATOM 892 O O . LEU A 1 112 ? 0.702 4.799 -13.725 1.00 91.25 112 LEU A O 1
ATOM 896 N N . ALA A 1 113 ? 2.207 5.128 -15.370 1.00 90.31 113 ALA A N 1
ATOM 897 C CA . ALA A 1 113 ? 1.310 5.862 -16.261 1.00 90.31 113 ALA A CA 1
ATOM 898 C C . ALA A 1 113 ? 0.155 4.987 -16.775 1.00 90.31 113 ALA A C 1
ATOM 900 O O . ALA A 1 113 ? -0.978 5.456 -16.836 1.00 90.31 113 ALA A O 1
ATOM 901 N N . LEU A 1 114 ? 0.415 3.712 -17.079 1.00 90.75 114 LEU A N 1
ATOM 902 C CA . LEU A 1 114 ? -0.616 2.752 -17.488 1.00 90.75 114 LEU A CA 1
ATOM 903 C C . LEU A 1 114 ? -1.533 2.351 -16.326 1.00 90.75 114 LEU A C 1
ATOM 905 O O . LEU A 1 114 ? -2.728 2.143 -16.527 1.00 90.75 114 LEU A O 1
ATOM 909 N N . ARG A 1 115 ? -0.997 2.242 -15.103 1.00 88.88 115 ARG A N 1
ATOM 910 C CA . ARG A 1 115 ? -1.787 1.851 -13.926 1.00 88.88 115 ARG A CA 1
ATOM 911 C C . ARG A 1 115 ? -2.641 2.991 -13.373 1.00 88.88 115 ARG A C 1
ATOM 913 O O . ARG A 1 115 ? -3.758 2.737 -12.939 1.00 88.88 115 ARG A O 1
ATOM 920 N N . GLY A 1 116 ? -2.135 4.224 -13.381 1.00 89.88 116 GLY A N 1
ATOM 921 C CA . GLY A 1 116 ? -2.790 5.378 -12.753 1.00 89.88 116 GLY A CA 1
ATOM 922 C C . GLY A 1 116 ? -4.272 5.553 -13.124 1.00 89.88 116 GLY A C 1
ATOM 923 O O . GLY A 1 116 ? -5.098 5.640 -12.216 1.00 89.88 116 GLY A O 1
ATOM 924 N N . PRO A 1 117 ? -4.641 5.548 -14.420 1.00 90.31 117 PRO A N 1
ATOM 925 C CA . PRO A 1 117 ? -6.038 5.634 -14.843 1.00 90.31 117 PRO A CA 1
ATOM 926 C C . PRO A 1 117 ? -6.904 4.471 -14.342 1.00 90.31 117 PRO A C 1
ATOM 928 O O . PRO A 1 117 ? -8.037 4.700 -13.934 1.00 90.31 117 PRO A O 1
ATOM 931 N N . LEU A 1 118 ? -6.363 3.247 -14.316 1.00 89.00 118 LEU A N 1
ATOM 932 C CA . LEU A 1 118 ? -7.077 2.053 -13.845 1.00 89.00 118 LEU A CA 1
ATOM 933 C C . LEU A 1 118 ? -7.317 2.097 -12.331 1.00 89.00 118 LEU A C 1
ATOM 935 O O . LEU A 1 118 ? -8.394 1.730 -11.864 1.00 89.00 118 LEU A O 1
ATOM 939 N N . ASP A 1 119 ? -6.323 2.551 -11.562 1.00 90.19 119 ASP A N 1
ATOM 940 C CA . ASP A 1 119 ? -6.459 2.744 -10.115 1.00 90.19 119 ASP A CA 1
ATOM 941 C C . ASP A 1 119 ? -7.520 3.817 -9.823 1.00 90.19 119 ASP A C 1
ATOM 943 O O . ASP A 1 119 ? -8.399 3.601 -8.988 1.00 90.19 119 ASP A O 1
ATOM 947 N N . TRP A 1 120 ? -7.494 4.932 -10.561 1.00 93.62 120 TRP A N 1
ATOM 948 C CA . TRP A 1 120 ? -8.486 5.999 -10.430 1.00 93.62 120 TRP A CA 1
ATOM 949 C C . TRP A 1 120 ? -9.903 5.534 -10.789 1.00 93.62 120 TRP A C 1
ATOM 951 O O . TRP A 1 120 ? -10.845 5.781 -10.037 1.00 93.62 120 TRP A O 1
ATOM 961 N N . GLU A 1 121 ? -10.067 4.826 -11.908 1.00 92.25 121 GLU A N 1
ATOM 962 C CA . GLU A 1 121 ? -11.363 4.292 -12.331 1.00 92.25 121 GLU A CA 1
ATOM 963 C C . GLU A 1 121 ? -11.903 3.283 -11.313 1.00 92.25 121 GLU A C 1
ATOM 965 O O . GLU A 1 121 ? -13.073 3.343 -10.929 1.00 92.25 121 GLU A O 1
ATOM 970 N N . LYS A 1 122 ? -11.041 2.403 -10.796 1.00 90.19 122 LYS A N 1
ATOM 971 C CA . LYS A 1 122 ? -11.400 1.474 -9.725 1.00 90.19 122 LYS A CA 1
ATOM 972 C C . LYS A 1 122 ? -11.882 2.214 -8.475 1.00 90.19 122 LYS A C 1
ATOM 974 O O . LYS A 1 122 ? -12.909 1.832 -7.916 1.00 90.19 122 LYS A O 1
ATOM 979 N N . GLU A 1 123 ? -11.162 3.241 -8.027 1.00 92.56 123 GLU A N 1
ATOM 980 C CA . GLU A 1 123 ? -11.552 4.048 -6.864 1.00 92.56 123 GLU A CA 1
ATOM 981 C C . GLU A 1 123 ? -12.895 4.755 -7.088 1.00 92.56 123 GLU A C 1
ATOM 983 O O . GLU A 1 123 ? -13.748 4.762 -6.197 1.00 92.56 123 GLU A O 1
ATOM 988 N N . LEU A 1 124 ? -13.122 5.290 -8.290 1.00 95.44 124 LEU A N 1
ATOM 989 C CA . LEU A 1 124 ? -14.383 5.928 -8.666 1.00 95.44 124 LEU A CA 1
ATOM 990 C C . LEU A 1 124 ? -15.557 4.936 -8.658 1.00 95.44 124 LEU A C 1
ATOM 992 O O . LEU A 1 124 ? -16.634 5.245 -8.134 1.00 95.44 124 LEU A O 1
ATOM 996 N N . LEU A 1 125 ? -15.362 3.741 -9.216 1.00 91.81 125 LEU A N 1
ATOM 997 C CA . LEU A 1 125 ? -16.370 2.678 -9.233 1.00 91.81 125 LEU A CA 1
ATOM 998 C C . LEU A 1 125 ? -16.659 2.158 -7.822 1.00 91.81 125 LEU A C 1
ATOM 1000 O O . LEU A 1 125 ? -17.821 1.970 -7.458 1.00 91.81 125 LEU A O 1
ATOM 1004 N N . GLU A 1 126 ? -15.625 1.977 -7.001 1.00 91.56 126 GLU A N 1
ATOM 1005 C CA . GLU A 1 126 ? -15.774 1.593 -5.598 1.00 91.56 126 GLU A CA 1
ATOM 1006 C C . GLU A 1 126 ? -16.566 2.649 -4.813 1.00 91.56 126 GLU A C 1
ATOM 1008 O O . GLU A 1 126 ? -17.528 2.302 -4.122 1.00 91.56 126 GLU A O 1
ATOM 1013 N N . ALA A 1 127 ? -16.241 3.934 -4.974 1.00 91.81 127 ALA A N 1
ATOM 1014 C CA . ALA A 1 127 ? -16.986 5.032 -4.357 1.00 91.81 127 ALA A CA 1
ATOM 1015 C C . ALA A 1 127 ? -18.450 5.078 -4.830 1.00 91.81 127 ALA A C 1
ATOM 1017 O O . ALA A 1 127 ? -19.358 5.305 -4.028 1.00 91.81 127 ALA A O 1
ATOM 1018 N N . SER A 1 128 ? -18.695 4.807 -6.113 1.00 92.44 128 SER A N 1
ATOM 1019 C CA . SER A 1 128 ? -20.046 4.737 -6.682 1.00 92.44 128 SER A CA 1
ATOM 1020 C C . SER A 1 128 ? -20.857 3.583 -6.086 1.00 92.44 128 SER A C 1
ATOM 1022 O O . SER A 1 128 ? -22.024 3.764 -5.738 1.00 92.44 128 SER A O 1
ATOM 1024 N N . LEU A 1 129 ? -20.242 2.411 -5.894 1.00 91.44 129 LEU A N 1
ATOM 1025 C CA . LEU A 1 129 ? -20.876 1.274 -5.220 1.00 91.44 129 LEU A CA 1
ATOM 1026 C C . LEU A 1 129 ? -21.151 1.560 -3.742 1.00 91.44 129 LEU A C 1
ATOM 1028 O O . LEU A 1 129 ? -22.223 1.220 -3.242 1.00 91.44 129 LEU A O 1
ATOM 1032 N N . GLN A 1 130 ? -20.217 2.206 -3.042 1.00 90.81 130 GLN A N 1
ATOM 1033 C CA . GLN A 1 130 ? -20.434 2.651 -1.666 1.00 90.81 130 GLN A CA 1
ATOM 1034 C C . GLN A 1 130 ? -21.616 3.628 -1.586 1.00 90.81 130 GLN A C 1
ATOM 1036 O O . GLN A 1 130 ? -22.516 3.435 -0.769 1.00 90.81 130 GLN A O 1
ATOM 1041 N N . ALA A 1 131 ? -21.682 4.622 -2.474 1.00 89.94 131 ALA A N 1
ATOM 1042 C CA . ALA A 1 131 ? -22.811 5.548 -2.544 1.00 89.94 131 ALA A CA 1
ATOM 1043 C C . ALA A 1 131 ? -24.139 4.822 -2.836 1.00 89.94 131 ALA A C 1
ATOM 1045 O O . ALA A 1 131 ? -25.154 5.120 -2.205 1.00 89.94 131 ALA A O 1
ATOM 1046 N N . ALA A 1 132 ? -24.124 3.831 -3.733 1.00 89.88 132 ALA A N 1
ATOM 1047 C CA . ALA A 1 132 ? -25.296 3.026 -4.076 1.00 89.88 132 ALA A CA 1
ATOM 1048 C C . ALA A 1 132 ? -25.800 2.157 -2.911 1.00 89.88 132 ALA A C 1
ATOM 1050 O O . ALA A 1 132 ? -27.006 1.945 -2.792 1.00 89.88 132 ALA A O 1
ATOM 1051 N N . CYS A 1 133 ? -24.916 1.695 -2.019 1.00 87.94 133 CYS A N 1
ATOM 1052 C CA . CYS A 1 133 ? -25.321 0.990 -0.799 1.00 87.94 133 CYS A CA 1
ATOM 1053 C C . CYS A 1 133 ? -26.174 1.864 0.141 1.00 87.94 133 CYS A C 1
ATOM 1055 O O . CYS A 1 133 ? -26.922 1.311 0.937 1.00 87.94 133 CYS A O 1
ATOM 1057 N N . GLN A 1 134 ? -26.103 3.200 0.066 1.00 83.94 134 GLN A N 1
ATOM 1058 C CA . GLN A 1 134 ? -26.894 4.145 0.878 1.00 83.94 134 GLN A CA 1
ATOM 1059 C C . GLN A 1 134 ? -26.908 3.838 2.383 1.00 83.94 134 GLN A C 1
ATOM 1061 O O . GLN A 1 134 ? -25.913 4.113 3.042 1.00 83.94 134 GLN A O 1
ATOM 1066 N N . GLU A 1 135 ? -27.996 3.296 2.941 1.00 82.69 135 GLU A N 1
ATOM 1067 C CA . GLU A 1 135 ? -28.128 2.850 4.344 1.00 82.69 135 GLU A CA 1
ATOM 1068 C C . GLU A 1 135 ? -28.033 1.323 4.486 1.00 82.69 135 GLU A C 1
ATOM 1070 O O . GLU A 1 135 ? -27.888 0.796 5.586 1.00 82.69 135 GLU A O 1
ATOM 1075 N N . TYR A 1 136 ? -28.075 0.602 3.368 1.00 86.00 136 TYR A N 1
ATOM 1076 C CA . TYR A 1 136 ? -27.979 -0.846 3.334 1.00 86.00 136 TYR A CA 1
ATOM 1077 C C . TYR A 1 136 ? -26.537 -1.305 3.578 1.00 86.00 136 TYR A C 1
ATOM 1079 O O . TYR A 1 136 ? -25.556 -0.662 3.190 1.00 86.00 136 TYR A O 1
ATOM 1087 N N . GLU A 1 137 ? -26.406 -2.468 4.215 1.00 86.50 137 GLU A N 1
ATOM 1088 C CA . GLU A 1 137 ? -25.106 -3.078 4.513 1.00 86.50 137 GLU A CA 1
ATOM 1089 C C . GLU A 1 137 ? -24.531 -3.869 3.331 1.00 86.50 137 GLU A C 1
ATOM 1091 O O . GLU A 1 137 ? -23.372 -4.279 3.375 1.00 86.50 137 GLU A O 1
ATOM 1096 N N . LYS A 1 138 ? -25.322 -4.129 2.280 1.00 89.69 138 LYS A N 1
ATOM 1097 C CA . LYS A 1 138 ? -24.887 -4.892 1.104 1.00 89.69 138 LYS A CA 1
ATOM 1098 C C . LYS A 1 138 ? -25.768 -4.666 -0.120 1.00 89.69 138 LYS A C 1
ATOM 1100 O O . LYS A 1 138 ? -26.971 -4.446 0.007 1.00 89.69 138 LYS A O 1
ATOM 1105 N N . ILE A 1 139 ? -25.175 -4.882 -1.290 1.00 88.69 139 ILE A N 1
ATOM 1106 C CA . ILE A 1 139 ? -25.873 -5.149 -2.550 1.00 88.69 139 ILE A CA 1
ATOM 1107 C C . ILE A 1 139 ? -25.627 -6.624 -2.873 1.00 88.69 139 ILE A C 1
ATOM 1109 O O . ILE A 1 139 ? -24.487 -7.042 -3.090 1.00 88.69 139 ILE A O 1
ATOM 1113 N N . ALA A 1 140 ? -26.687 -7.437 -2.843 1.00 87.69 140 ALA A N 1
ATOM 1114 C CA . ALA A 1 140 ? -26.582 -8.888 -2.981 1.00 87.69 140 ALA A CA 1
ATOM 1115 C C . ALA A 1 140 ? -25.845 -9.285 -4.273 1.00 87.69 140 ALA A C 1
ATOM 1117 O O . ALA A 1 140 ? -26.176 -8.809 -5.353 1.00 87.69 140 ALA A O 1
ATOM 1118 N N . GLY A 1 141 ? -24.834 -10.150 -4.146 1.00 83.69 141 GLY A N 1
ATOM 1119 C CA . GLY A 1 141 ? -24.007 -10.604 -5.270 1.00 83.69 141 GLY A CA 1
ATOM 1120 C C . GLY A 1 141 ? -22.965 -9.595 -5.768 1.00 83.69 141 GLY A C 1
ATOM 1121 O O . GLY A 1 141 ? -22.123 -9.970 -6.575 1.00 83.69 141 GLY A O 1
ATOM 1122 N N . VAL A 1 142 ? -22.963 -8.354 -5.269 1.00 87.12 142 VAL A N 1
ATOM 1123 C CA . VAL A 1 142 ? -22.071 -7.285 -5.747 1.00 87.12 142 VAL A CA 1
ATOM 1124 C C . VAL A 1 142 ? -21.065 -6.890 -4.672 1.00 87.12 142 VAL A C 1
ATOM 1126 O O . VAL A 1 142 ? -19.861 -7.082 -4.854 1.00 87.12 142 VAL A O 1
ATOM 1129 N N . CYS A 1 143 ? -21.532 -6.372 -3.534 1.00 89.06 143 CYS A N 1
ATOM 1130 C CA . CYS A 1 143 ? -20.662 -5.832 -2.492 1.00 89.06 143 CYS A CA 1
ATOM 1131 C C . CYS A 1 143 ? -21.293 -5.872 -1.094 1.00 89.06 143 CYS A C 1
ATOM 1133 O O . CYS A 1 143 ? -22.510 -5.964 -0.932 1.00 89.06 143 CYS A O 1
ATOM 1135 N N . THR A 1 144 ? -20.444 -5.774 -0.073 1.00 90.00 144 THR A N 1
ATOM 1136 C CA . THR A 1 144 ? -20.809 -5.628 1.341 1.00 90.00 144 THR A CA 1
ATOM 1137 C C . THR A 1 144 ? -20.080 -4.420 1.922 1.00 90.00 144 THR A C 1
ATOM 1139 O O . THR A 1 144 ? -18.865 -4.290 1.751 1.00 90.00 144 THR A O 1
ATOM 1142 N N . TRP A 1 145 ? -20.814 -3.555 2.620 1.00 89.00 145 TRP A N 1
ATOM 1143 C CA . TRP A 1 145 ? -20.313 -2.356 3.286 1.00 89.00 145 TRP A CA 1
ATOM 1144 C C . TRP A 1 145 ? -20.944 -2.183 4.673 1.00 89.00 145 TRP A C 1
ATOM 1146 O O . TRP A 1 145 ? -21.855 -1.380 4.890 1.00 89.00 145 TRP A O 1
ATOM 1156 N N . THR A 1 146 ? -20.448 -2.960 5.632 1.00 82.31 146 THR A N 1
ATOM 1157 C CA . THR A 1 146 ? -20.914 -2.909 7.020 1.00 82.31 146 THR A CA 1
ATOM 1158 C C . THR A 1 146 ? -20.370 -1.657 7.705 1.00 82.31 146 THR A C 1
ATOM 1160 O O . THR A 1 146 ? -19.156 -1.506 7.838 1.00 82.31 146 THR A O 1
ATOM 1163 N N . ARG A 1 147 ? -21.270 -0.767 8.143 1.00 85.00 147 ARG A N 1
ATOM 1164 C CA . ARG A 1 147 ? -20.962 0.481 8.863 1.00 85.00 147 ARG A CA 1
ATOM 1165 C C . ARG A 1 147 ? -21.459 0.403 10.300 1.00 85.00 147 ARG A C 1
ATOM 1167 O O . ARG A 1 147 ? -22.358 1.131 10.702 1.00 85.00 147 ARG A O 1
ATOM 1174 N N . THR A 1 148 ? -20.889 -0.523 11.059 1.00 82.75 148 THR A N 1
ATOM 1175 C CA . THR A 1 148 ? -21.261 -0.753 12.456 1.00 82.75 148 THR A CA 1
ATOM 1176 C C . THR A 1 148 ? -20.174 -0.251 13.395 1.00 82.75 148 THR A C 1
ATOM 1178 O O . THR A 1 148 ? -18.978 -0.433 13.150 1.00 82.75 148 THR A O 1
ATOM 1181 N N . SER A 1 149 ? -20.588 0.399 14.480 1.00 82.69 149 SER A N 1
ATOM 1182 C CA . SER A 1 149 ? -19.691 0.697 15.593 1.00 82.69 149 SER A CA 1
ATOM 1183 C C . SER A 1 149 ? -19.329 -0.609 16.291 1.00 82.69 149 SER A C 1
ATOM 1185 O O . SER A 1 149 ? -20.205 -1.375 16.689 1.00 82.69 149 SER A O 1
ATOM 1187 N N . VAL A 1 150 ? -18.033 -0.867 16.413 1.00 85.25 150 VAL A N 1
ATOM 1188 C CA . VAL A 1 150 ? -17.472 -2.014 17.116 1.00 85.25 150 VAL A CA 1
ATOM 1189 C C . VAL A 1 150 ? -16.691 -1.486 18.307 1.00 85.25 150 VAL A C 1
ATOM 1191 O O . VAL A 1 150 ? -15.645 -0.848 18.149 1.00 85.25 150 VAL A O 1
ATOM 1194 N N . THR A 1 151 ? -17.202 -1.773 19.498 1.00 88.06 151 THR A N 1
ATOM 1195 C CA . THR A 1 151 ? -16.499 -1.526 20.754 1.00 88.06 151 THR A CA 1
ATOM 1196 C C . THR A 1 151 ? -15.501 -2.653 20.977 1.00 88.06 151 THR A C 1
ATOM 1198 O O . THR A 1 151 ? -15.861 -3.831 21.014 1.00 88.06 151 THR A O 1
ATOM 1201 N N . THR A 1 152 ? -14.225 -2.300 21.095 1.00 87.62 152 THR A N 1
ATOM 1202 C CA . THR A 1 152 ? -13.143 -3.249 21.373 1.00 87.62 152 THR A CA 1
ATOM 1203 C C . THR A 1 152 ? -12.407 -2.843 22.636 1.00 87.62 152 THR A C 1
ATOM 1205 O O . THR A 1 152 ? -12.172 -1.662 22.879 1.00 87.62 152 THR A O 1
ATOM 1208 N N . LEU A 1 153 ? -12.024 -3.827 23.445 1.00 88.50 153 LEU A N 1
ATOM 1209 C CA . LEU A 1 153 ? -11.155 -3.591 24.589 1.00 88.50 153 LEU A CA 1
ATOM 1210 C C . LEU A 1 153 ? -9.717 -3.448 24.091 1.00 88.50 153 LEU A C 1
ATOM 1212 O O . LEU A 1 153 ? -9.185 -4.341 23.430 1.00 88.50 153 LEU A O 1
ATOM 1216 N N . ALA A 1 154 ? -9.086 -2.320 24.405 1.00 90.00 154 ALA A N 1
ATOM 1217 C CA . ALA A 1 154 ? -7.714 -2.039 24.020 1.00 90.00 154 ALA A CA 1
ATOM 1218 C C . ALA A 1 154 ? -6.919 -1.511 25.214 1.00 90.00 154 ALA A C 1
ATOM 1220 O O . ALA A 1 154 ? -7.378 -0.644 25.954 1.00 90.00 154 ALA A O 1
ATOM 1221 N N . LEU A 1 155 ? -5.686 -1.994 25.366 1.00 91.06 155 LEU A N 1
ATOM 1222 C CA . LEU A 1 155 ? -4.760 -1.445 26.350 1.00 91.06 155 LEU A CA 1
ATOM 1223 C C . LEU A 1 155 ? -4.386 -0.003 25.973 1.00 91.06 155 LEU A C 1
ATOM 1225 O O . LEU A 1 155 ? -3.868 0.247 24.874 1.00 91.06 155 LEU A O 1
ATOM 1229 N N . ASP A 1 156 ? -4.610 0.932 26.893 1.00 90.75 156 ASP A N 1
ATOM 1230 C CA . ASP A 1 156 ? -4.216 2.326 26.740 1.00 90.75 156 ASP A CA 1
ATOM 1231 C C . ASP A 1 156 ? -2.737 2.529 27.082 1.00 90.75 156 ASP A C 1
ATOM 1233 O O . ASP A 1 156 ? -2.341 2.938 28.177 1.00 90.75 156 ASP A O 1
ATOM 1237 N N . THR A 1 157 ? -1.895 2.239 26.095 1.00 89.25 157 THR A N 1
ATOM 1238 C CA . THR A 1 157 ? -0.444 2.398 26.205 1.00 89.25 157 THR A CA 1
ATOM 1239 C C . THR A 1 157 ? -0.019 3.853 26.415 1.00 89.25 157 THR A C 1
ATOM 1241 O O . THR A 1 157 ? 1.055 4.085 26.966 1.00 89.25 157 THR A O 1
ATOM 1244 N N . ALA A 1 158 ? -0.830 4.838 26.004 1.00 89.69 158 ALA A N 1
ATOM 1245 C CA . ALA A 1 158 ? -0.499 6.253 26.166 1.00 89.69 158 ALA A CA 1
ATOM 1246 C C . ALA A 1 158 ? -0.624 6.679 27.634 1.00 89.69 158 ALA A C 1
ATOM 1248 O O . ALA A 1 158 ? 0.324 7.230 28.197 1.00 89.69 158 ALA A O 1
ATOM 1249 N N . THR A 1 159 ? -1.746 6.339 28.273 1.00 88.69 159 THR A N 1
ATOM 1250 C CA . THR A 1 159 ? -1.957 6.605 29.703 1.00 88.69 159 THR A CA 1
ATOM 1251 C C . THR A 1 159 ? -0.990 5.796 30.569 1.00 88.69 159 THR A C 1
ATOM 1253 O O . THR A 1 159 ? -0.398 6.343 31.499 1.00 88.69 159 THR A O 1
ATOM 1256 N N . LEU A 1 160 ? -0.716 4.532 30.213 1.00 90.31 160 LEU A N 1
ATOM 1257 C CA . LEU A 1 160 ? 0.303 3.723 30.894 1.00 90.31 160 LEU A CA 1
ATOM 1258 C C . LEU A 1 160 ? 1.692 4.381 30.837 1.00 90.31 160 LEU A C 1
ATOM 1260 O O . LEU A 1 160 ? 2.396 4.415 31.844 1.00 90.31 160 LEU A O 1
ATOM 1264 N N . LYS A 1 161 ? 2.085 4.921 29.678 1.00 91.38 161 LYS A N 1
ATOM 1265 C CA . LYS A 1 161 ? 3.362 5.628 29.512 1.00 91.38 161 LYS A CA 1
ATOM 1266 C C . LYS A 1 161 ? 3.423 6.910 30.343 1.00 91.38 161 LYS A C 1
ATOM 1268 O O . LYS A 1 161 ? 4.476 7.205 30.899 1.00 91.38 161 LYS A O 1
ATOM 1273 N N . ALA A 1 162 ? 2.324 7.659 30.415 1.00 91.44 162 ALA A N 1
ATOM 1274 C CA . ALA A 1 162 ? 2.256 8.912 31.163 1.00 91.44 162 ALA A CA 1
ATOM 1275 C C . ALA A 1 162 ? 2.322 8.687 32.683 1.00 91.44 162 ALA A C 1
ATOM 1277 O O . ALA A 1 162 ? 3.054 9.387 33.376 1.00 91.44 162 ALA A O 1
ATOM 1278 N N . GLU A 1 163 ? 1.592 7.696 33.201 1.00 92.00 163 GLU A N 1
ATOM 1279 C CA . GLU A 1 163 ? 1.534 7.429 34.643 1.00 92.00 163 GLU A CA 1
ATOM 1280 C C . GLU A 1 163 ? 2.684 6.550 35.149 1.00 92.00 163 GLU A C 1
ATOM 1282 O O . GLU A 1 163 ? 3.092 6.666 36.306 1.00 92.00 163 GLU A O 1
ATOM 1287 N N . ARG A 1 164 ? 3.178 5.619 34.321 1.00 89.38 164 ARG A N 1
ATOM 1288 C CA . ARG A 1 164 ? 4.193 4.622 34.701 1.00 89.38 164 ARG A CA 1
ATOM 1289 C C . ARG A 1 164 ? 5.235 4.420 33.595 1.00 89.38 164 ARG A C 1
ATOM 1291 O O . ARG A 1 164 ? 5.337 3.321 33.035 1.00 89.38 164 ARG A O 1
ATOM 1298 N N . PRO A 1 165 ? 6.054 5.446 33.309 1.00 90.31 165 PRO A N 1
ATOM 1299 C CA . PRO A 1 165 ? 7.050 5.394 32.238 1.00 90.31 165 PRO A CA 1
ATOM 1300 C C . PRO A 1 165 ? 8.074 4.263 32.425 1.00 90.31 165 PRO A C 1
ATOM 1302 O O . PRO A 1 165 ? 8.482 3.637 31.445 1.00 90.31 165 PRO A O 1
ATOM 1305 N N . ASP A 1 166 ? 8.432 3.933 33.669 1.00 89.75 166 ASP A N 1
ATOM 1306 C CA . ASP A 1 166 ? 9.396 2.868 33.977 1.00 89.75 166 ASP A CA 1
ATOM 1307 C C . ASP A 1 166 ? 8.885 1.484 33.572 1.00 89.75 166 ASP A C 1
ATOM 1309 O O . ASP A 1 166 ? 9.614 0.686 32.983 1.00 89.75 166 ASP A O 1
ATOM 1313 N N . LEU A 1 167 ? 7.609 1.197 33.856 1.00 86.56 167 LEU A N 1
ATOM 1314 C CA . LEU A 1 167 ? 6.984 -0.051 33.427 1.00 86.56 167 LEU A CA 1
ATOM 1315 C C . LEU A 1 167 ? 6.824 -0.066 31.915 1.00 86.56 167 LEU A C 1
ATOM 1317 O O . LEU A 1 167 ? 7.129 -1.077 31.299 1.00 86.56 167 LEU A O 1
ATOM 1321 N N . HIS A 1 168 ? 6.415 1.049 31.309 1.00 89.25 168 HIS A N 1
ATOM 1322 C CA . HIS A 1 168 ? 6.298 1.123 29.857 1.00 89.25 168 HIS A CA 1
ATOM 1323 C C . HIS A 1 168 ? 7.626 0.780 29.162 1.00 89.25 168 HIS A C 1
ATOM 1325 O O . HIS A 1 168 ? 7.654 -0.022 28.233 1.00 89.25 168 HIS A O 1
ATOM 1331 N N . THR A 1 169 ? 8.735 1.338 29.650 1.00 89.44 169 THR A N 1
ATOM 1332 C CA . THR A 1 169 ? 10.072 1.145 29.069 1.00 89.44 169 THR A CA 1
ATOM 1333 C C . THR A 1 169 ? 10.558 -0.301 29.176 1.00 89.44 169 THR A C 1
ATOM 1335 O O . THR A 1 169 ? 11.185 -0.799 28.248 1.00 89.44 169 THR A O 1
ATOM 1338 N N . ARG A 1 170 ? 10.221 -1.015 30.259 1.00 89.75 170 ARG A N 1
ATOM 1339 C CA . ARG A 1 170 ? 10.610 -2.427 30.451 1.00 89.75 170 ARG A CA 1
ATOM 1340 C C . ARG A 1 170 ? 9.996 -3.393 29.441 1.00 89.75 170 ARG A C 1
ATOM 1342 O O . ARG A 1 170 ? 10.561 -4.456 29.221 1.00 89.75 170 ARG A O 1
ATOM 1349 N N . PHE A 1 171 ? 8.854 -3.037 28.861 1.00 90.25 171 PHE A N 1
ATOM 1350 C CA . PHE A 1 171 ? 8.162 -3.849 27.857 1.00 90.25 171 PHE A CA 1
ATOM 1351 C C . PHE A 1 171 ? 8.273 -3.243 26.451 1.00 90.25 171 PHE A C 1
ATOM 1353 O O . PHE A 1 171 ? 7.519 -3.613 25.552 1.00 90.25 171 PHE A O 1
ATOM 1360 N N . LEU A 1 172 ? 9.204 -2.306 26.235 1.00 90.94 172 LEU A N 1
ATOM 1361 C CA . LEU A 1 172 ? 9.563 -1.886 24.886 1.00 90.94 172 LEU A CA 1
ATOM 1362 C C . LEU A 1 172 ? 10.439 -2.952 24.237 1.00 90.94 172 LEU A C 1
ATOM 1364 O O . LEU A 1 172 ? 11.514 -3.279 24.732 1.00 90.94 172 LEU A O 1
ATOM 1368 N N . GLN A 1 173 ? 9.990 -3.447 23.093 1.00 88.69 173 GLN A N 1
ATOM 1369 C 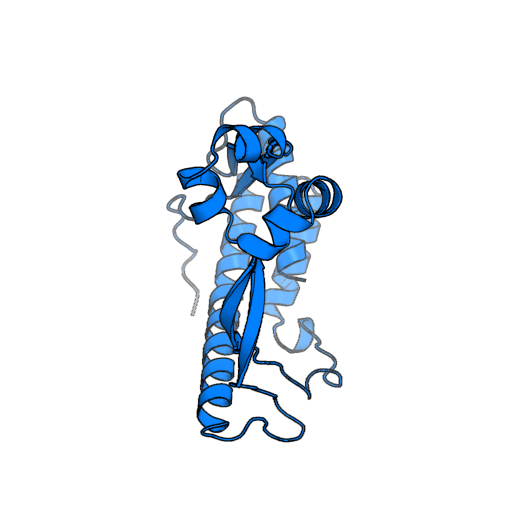CA . GLN A 1 173 ? 10.796 -4.261 22.201 1.00 88.69 173 GLN A CA 1
ATOM 1370 C C . GLN A 1 173 ? 11.372 -3.382 21.108 1.00 88.69 173 GLN A C 1
ATOM 1372 O O . GLN A 1 173 ? 10.662 -2.602 20.469 1.00 88.69 173 GLN A O 1
ATOM 1377 N N . GLU A 1 174 ? 12.673 -3.507 20.899 1.00 87.88 174 GLU A N 1
ATOM 1378 C CA . GLU A 1 174 ? 13.338 -2.932 19.745 1.00 87.88 174 GLU A CA 1
ATOM 1379 C C . GLU A 1 174 ? 13.082 -3.833 18.534 1.00 87.88 174 GLU A C 1
ATOM 1381 O O . GLU A 1 174 ? 13.463 -5.003 18.514 1.00 87.88 174 GLU A O 1
ATOM 1386 N N . GLY A 1 175 ? 12.363 -3.307 17.542 1.00 83.12 175 GLY A N 1
ATOM 1387 C CA . GLY A 1 175 ? 12.215 -3.973 16.253 1.00 83.12 175 GLY A CA 1
ATOM 1388 C C . GLY A 1 175 ? 13.510 -3.912 15.445 1.00 83.12 175 GLY A C 1
ATOM 1389 O O . GLY A 1 175 ? 14.437 -3.185 15.776 1.00 83.12 175 GLY A O 1
ATOM 1390 N N . LEU A 1 176 ? 13.574 -4.631 14.329 1.00 82.38 176 LEU A N 1
ATOM 1391 C CA . LEU A 1 176 ? 14.728 -4.532 13.438 1.00 82.38 176 LEU A CA 1
ATOM 1392 C C . LEU A 1 176 ? 14.693 -3.218 12.645 1.00 82.38 176 LEU A C 1
ATOM 1394 O O . LEU A 1 176 ? 13.639 -2.784 12.169 1.00 82.38 176 LEU A O 1
ATOM 1398 N N . GLY A 1 177 ? 15.862 -2.597 12.476 1.00 82.00 177 GLY A N 1
ATOM 1399 C CA . GLY A 1 177 ? 16.041 -1.541 11.483 1.00 82.00 177 GLY A CA 1
ATOM 1400 C C . GLY A 1 177 ? 15.732 -2.091 10.091 1.00 82.00 177 GLY A C 1
ATOM 1401 O O . GLY A 1 177 ? 16.010 -3.253 9.801 1.00 82.00 177 GLY A O 1
ATOM 1402 N N . THR A 1 178 ? 15.100 -1.288 9.240 1.00 85.75 178 THR A N 1
ATOM 1403 C CA . THR A 1 178 ? 14.662 -1.743 7.910 1.00 85.75 178 THR A CA 1
ATOM 1404 C C . THR A 1 178 ? 15.263 -0.852 6.829 1.00 85.75 178 THR A C 1
ATOM 1406 O O . THR A 1 178 ? 15.133 0.372 6.898 1.00 85.75 178 THR A O 1
ATOM 1409 N N . ARG A 1 179 ? 15.889 -1.461 5.814 1.00 85.00 179 ARG A N 1
ATOM 1410 C CA . ARG A 1 179 ? 16.265 -0.782 4.563 1.00 85.00 179 ARG A CA 1
ATOM 1411 C C . ARG A 1 179 ? 14.985 -0.539 3.766 1.00 85.00 179 ARG A C 1
ATOM 1413 O O . ARG A 1 179 ? 14.280 -1.486 3.426 1.00 85.00 179 ARG A O 1
ATOM 1420 N N . ALA A 1 180 ? 14.654 0.723 3.534 1.00 85.06 180 ALA A N 1
ATOM 1421 C CA . ALA A 1 180 ? 13.567 1.120 2.655 1.00 85.06 180 ALA A CA 1
ATOM 1422 C C . ALA A 1 180 ? 14.162 1.577 1.326 1.00 85.06 180 ALA A C 1
ATOM 1424 O O . ALA A 1 180 ? 15.029 2.449 1.307 1.00 85.06 180 ALA A O 1
ATOM 1425 N N . VAL A 1 181 ? 13.676 0.994 0.239 1.00 85.88 181 VAL A N 1
ATOM 1426 C CA . VAL A 1 181 ? 14.043 1.366 -1.122 1.00 85.88 181 VAL A CA 1
ATOM 1427 C C . VAL A 1 181 ? 12.856 2.079 -1.755 1.00 85.88 181 VAL A C 1
ATOM 1429 O O . VAL A 1 181 ? 11.701 1.709 -1.532 1.00 85.88 181 VAL A O 1
ATOM 1432 N N . SER A 1 182 ? 13.124 3.143 -2.504 1.00 86.50 182 SER A N 1
ATOM 1433 C CA . SER A 1 182 ? 12.105 3.832 -3.290 1.00 86.50 182 SER A CA 1
ATOM 1434 C C . SER A 1 182 ? 12.652 4.238 -4.649 1.00 86.50 182 SER A C 1
ATOM 1436 O O . SER A 1 182 ? 13.692 4.888 -4.721 1.00 86.50 182 SER A O 1
ATOM 1438 N N . VAL A 1 183 ? 11.920 3.912 -5.712 1.00 88.81 183 VAL A N 1
ATOM 1439 C CA . VAL A 1 183 ? 12.220 4.368 -7.074 1.00 88.81 183 VAL A CA 1
ATOM 1440 C C . VAL A 1 183 ? 11.684 5.787 -7.278 1.00 88.81 183 VAL A C 1
ATOM 1442 O O . VAL A 1 183 ? 10.521 6.082 -6.973 1.00 88.81 183 VAL A O 1
ATOM 1445 N N . ASN A 1 184 ? 12.523 6.677 -7.804 1.00 87.81 184 ASN A N 1
ATOM 1446 C CA . ASN A 1 184 ? 12.187 8.081 -8.010 1.00 87.81 184 ASN A CA 1
ATOM 1447 C C . ASN A 1 184 ? 11.131 8.255 -9.104 1.00 87.81 184 ASN A C 1
ATOM 1449 O O . ASN A 1 184 ? 11.291 7.800 -10.230 1.00 87.81 184 ASN A O 1
ATOM 1453 N N . ARG A 1 185 ? 10.047 8.971 -8.798 1.00 87.75 185 ARG A N 1
ATOM 1454 C CA . ARG A 1 185 ? 8.913 9.156 -9.728 1.00 87.75 185 ARG A CA 1
ATOM 1455 C C . ARG A 1 185 ? 8.991 10.436 -10.562 1.00 87.75 185 ARG A C 1
ATOM 1457 O O . ARG A 1 185 ? 8.198 10.620 -11.478 1.00 87.75 185 ARG A O 1
ATOM 1464 N N . HIS A 1 186 ? 9.918 11.335 -10.233 1.00 77.50 186 HIS A N 1
ATOM 1465 C CA . HIS A 1 186 ? 9.909 12.721 -10.713 1.00 77.50 186 HIS A CA 1
ATOM 1466 C C . HIS A 1 186 ? 11.275 13.190 -11.223 1.00 77.50 186 HIS A C 1
ATOM 1468 O O . HIS A 1 186 ? 11.719 14.287 -10.906 1.00 77.50 186 HIS A O 1
ATOM 1474 N N . LEU A 1 187 ? 11.937 12.383 -12.053 1.00 68.81 187 LEU A N 1
ATOM 1475 C CA . LEU A 1 187 ? 13.235 12.743 -12.645 1.00 68.81 187 LEU A CA 1
ATOM 1476 C C . LEU A 1 187 ? 13.144 13.681 -13.862 1.00 68.81 187 LEU A C 1
ATOM 1478 O O . LEU A 1 187 ? 14.099 13.823 -14.614 1.00 68.81 187 LEU A O 1
ATOM 1482 N N . GLY A 1 188 ? 12.001 14.342 -14.068 1.00 58.41 188 GLY A N 1
ATOM 1483 C CA . GLY A 1 188 ? 11.844 15.338 -15.132 1.00 58.41 188 GLY A CA 1
ATOM 1484 C C . GLY A 1 188 ? 11.820 14.772 -16.557 1.00 58.41 188 GLY A C 1
ATOM 1485 O O . GLY A 1 188 ? 11.921 15.544 -17.508 1.00 58.41 188 GLY A O 1
ATOM 1486 N N . TYR A 1 189 ? 11.658 13.456 -16.732 1.00 59.16 189 TYR A N 1
ATOM 1487 C CA . TYR A 1 189 ? 11.407 12.860 -18.043 1.00 59.16 189 TYR A CA 1
ATOM 1488 C C . TYR A 1 189 ? 10.140 13.464 -18.653 1.00 59.16 189 TYR A C 1
ATOM 1490 O O . TYR A 1 189 ? 9.055 13.355 -18.081 1.00 59.16 189 TYR A O 1
ATOM 1498 N N . ARG A 1 190 ? 10.258 14.091 -19.827 1.00 51.31 190 ARG A N 1
ATOM 1499 C CA . ARG A 1 190 ? 9.081 14.323 -20.668 1.00 51.31 190 ARG A CA 1
ATOM 1500 C C . ARG A 1 190 ? 8.652 12.961 -21.204 1.00 51.31 190 ARG A C 1
ATOM 1502 O O . ARG A 1 190 ? 9.455 12.289 -21.847 1.00 51.31 190 ARG A O 1
ATOM 1509 N N . LEU A 1 191 ? 7.420 12.550 -20.903 1.00 50.44 191 LEU A N 1
ATOM 1510 C CA . LEU A 1 191 ? 6.807 11.398 -21.562 1.00 50.44 191 LEU A CA 1
ATOM 1511 C C . LEU A 1 191 ? 6.843 11.635 -23.085 1.00 50.44 191 LEU A C 1
ATOM 1513 O O . LEU A 1 191 ? 6.675 12.787 -23.504 1.00 50.44 191 LEU A O 1
ATOM 1517 N N . PRO A 1 192 ? 7.100 10.603 -23.909 1.00 50.53 192 PRO A N 1
ATOM 1518 C CA . PRO A 1 192 ? 7.030 10.750 -25.358 1.00 50.53 192 PRO A CA 1
ATOM 1519 C C . PRO A 1 192 ? 5.635 11.248 -25.757 1.00 50.53 192 PRO A C 1
ATOM 1521 O O . PRO A 1 192 ? 4.632 10.820 -25.185 1.00 50.53 192 PRO A O 1
ATOM 1524 N N . GLU A 1 193 ? 5.575 12.179 -26.712 1.00 41.47 193 GLU A N 1
ATOM 1525 C CA . GLU A 1 193 ? 4.303 12.671 -27.240 1.00 41.47 193 GLU A CA 1
ATOM 1526 C C . GLU A 1 193 ? 3.526 11.487 -27.827 1.00 41.47 193 GLU A C 1
ATOM 1528 O O . GLU A 1 193 ? 4.018 10.784 -28.713 1.00 41.47 193 GLU A O 1
ATOM 1533 N N . SER A 1 194 ? 2.321 11.236 -27.308 1.00 46.44 194 SER A N 1
ATOM 1534 C CA . SER A 1 194 ? 1.414 10.236 -27.861 1.00 46.44 194 SER A CA 1
ATOM 1535 C C . SER A 1 194 ? 1.135 10.600 -29.317 1.00 46.44 194 SER A C 1
ATOM 1537 O O . SER A 1 194 ? 0.497 11.617 -29.594 1.00 46.44 194 SER A O 1
ATOM 1539 N N . SER A 1 195 ? 1.645 9.796 -30.248 1.00 43.16 195 SER A N 1
ATOM 1540 C CA . SER A 1 195 ? 1.335 9.939 -31.669 1.00 43.16 195 SER A CA 1
ATOM 1541 C C . SER A 1 195 ? -0.146 9.604 -31.859 1.00 43.16 195 SER A C 1
ATOM 1543 O O . SER A 1 195 ? -0.533 8.444 -31.718 1.00 43.16 195 SER A O 1
ATOM 1545 N N . HIS A 1 196 ? -0.963 10.638 -32.069 1.00 37.69 196 HIS A N 1
ATOM 1546 C CA . HIS A 1 196 ? -2.371 10.533 -32.456 1.00 37.69 196 HIS A CA 1
ATOM 1547 C C . HIS A 1 196 ? -2.514 10.169 -33.933 1.00 37.69 196 HIS A C 1
ATOM 1549 O O . HIS A 1 196 ? -1.689 10.658 -34.740 1.00 37.69 196 HIS A O 1
#